Protein AF-A0A183J9Q4-F1 (afdb_monomer)

Organism: NCBI:txid241478

Secondary structure (DSSP, 8-state):
-HHHHHHHHHHHHHHHHHHHHHH-TTPPP-HHHHIIIIIHHHHHHTT---GGGT-TTSTT-SSPPTTTTHHHHHHHHHHHHHHHTTTSSS-TTTTHHHHHHHHHHHHHHHHHHHHHHHHHHHHHHHHHHHHS-SS-GGGHHHHHHHHHHHHHH-TT-----------HHHHHHHHHHHHHHHHHHHHHHHHHHHHHHHHHHHHHHHHHHHHHT--

Foldseek 3Di:
DVVVVVVVQVLQQVLLVVLCCQQPVPDDDDPVSVCSSRVVSVVVLVVDDPPVSLCCQPPVRPDDTPPSVVSVVVSVVSNCCSVVCQDPPDDDVCNVVVVVVVVVVCCVVCVVVVVVVVVVVVVVVVVVVVVQDPDPPVCSVVVVVVVVVCCVVVVPDDDDDPDPDDDPVVVVVVVVVVVVVVVVVVVVVVVVVVVVVVVVVVVVVVVVVVVVVPD

Nearest PDB structures (foldseek):
  8si4-assembly1_A  TM=7.638E-01  e=1.292E-09  Mus musculus
  8w2l-assembly1_A  TM=7.934E-01  e=3.340E-09  Aequorea victoria
  8si5-assembly1_A  TM=6.971E-01  e=3.991E-09  Mus musculus

Radius of gyration: 35.43 Å; Cα contacts (8 Å, |Δi|>4): 63; chains: 1; bounding box: 86×42×84 Å

Mean predicted aligned error: 14.67 Å

Structure (mmCIF, N/CA/C/O backbone):
data_AF-A0A183J9Q4-F1
#
_entry.id   AF-A0A183J9Q4-F1
#
loop_
_atom_site.group_PDB
_atom_site.id
_atom_site.type_symbol
_atom_site.label_atom_id
_atom_site.label_alt_id
_atom_site.label_comp_id
_atom_site.label_asym_id
_atom_site.label_entity_id
_atom_site.label_seq_id
_atom_site.pdbx_PDB_ins_code
_atom_site.Cartn_x
_atom_site.Cartn_y
_atom_site.Cartn_z
_atom_site.occupancy
_atom_site.B_iso_or_equiv
_atom_site.auth_seq_id
_atom_site.auth_comp_id
_atom_site.auth_asym_id
_atom_site.auth_atom_id
_atom_site.pdbx_PDB_model_num
ATOM 1 N N . MET A 1 1 ? 6.082 3.955 -1.375 1.00 72.56 1 MET A N 1
ATOM 2 C CA . MET A 1 1 ? 5.749 3.167 -2.585 1.00 72.56 1 MET A CA 1
ATOM 3 C C . MET A 1 1 ? 5.594 4.050 -3.815 1.00 72.56 1 MET A C 1
ATOM 5 O O . MET A 1 1 ? 6.339 3.836 -4.752 1.00 72.56 1 MET A O 1
ATOM 9 N N . ILE A 1 2 ? 4.739 5.081 -3.798 1.00 77.50 2 ILE A N 1
ATOM 10 C CA . ILE A 1 2 ? 4.529 5.974 -4.960 1.00 77.50 2 ILE A CA 1
ATOM 11 C C . ILE A 1 2 ? 5.842 6.581 -5.488 1.00 77.50 2 ILE A C 1
ATOM 13 O O . ILE A 1 2 ? 6.120 6.453 -6.671 1.00 77.50 2 ILE A O 1
ATOM 17 N N . LEU A 1 3 ? 6.688 7.142 -4.613 1.00 75.69 3 LEU A N 1
ATOM 18 C CA . LEU A 1 3 ? 7.983 7.723 -5.011 1.00 75.69 3 LEU A CA 1
ATOM 19 C C . LEU A 1 3 ? 8.936 6.704 -5.662 1.00 75.69 3 LEU A C 1
ATOM 21 O O . LEU A 1 3 ? 9.630 7.007 -6.628 1.00 75.69 3 LEU A O 1
ATOM 25 N N . LEU A 1 4 ? 8.934 5.467 -5.163 1.00 71.81 4 LEU A N 1
ATOM 26 C CA . LEU A 1 4 ? 9.738 4.384 -5.726 1.00 71.81 4 LEU A CA 1
ATOM 27 C C . LEU A 1 4 ? 9.210 3.977 -7.108 1.00 71.81 4 LEU A C 1
ATOM 29 O O . LEU A 1 4 ? 9.986 3.846 -8.050 1.00 71.81 4 LEU A O 1
ATOM 33 N N . CYS A 1 5 ? 7.887 3.872 -7.260 1.00 78.62 5 CYS A N 1
ATOM 34 C CA . CYS A 1 5 ? 7.256 3.621 -8.553 1.00 78.62 5 CYS A CA 1
ATOM 35 C C . CYS A 1 5 ? 7.547 4.739 -9.566 1.00 78.62 5 CYS A C 1
ATOM 37 O O . CYS A 1 5 ? 7.776 4.441 -10.734 1.00 78.62 5 CYS A O 1
ATOM 39 N N . THR A 1 6 ? 7.582 6.009 -9.145 1.00 81.12 6 THR A N 1
ATOM 40 C CA . THR A 1 6 ? 7.884 7.130 -10.050 1.00 81.12 6 THR A CA 1
ATOM 41 C C . THR A 1 6 ? 9.333 7.125 -10.525 1.00 81.12 6 THR A C 1
ATOM 43 O O . THR A 1 6 ? 9.575 7.345 -11.707 1.00 81.12 6 THR A O 1
ATOM 46 N N . ILE A 1 7 ? 10.292 6.828 -9.643 1.00 79.44 7 ILE A N 1
ATOM 47 C CA . ILE A 1 7 ? 11.713 6.750 -10.017 1.00 79.44 7 ILE A CA 1
ATOM 48 C C . ILE A 1 7 ? 11.937 5.571 -10.970 1.00 79.44 7 ILE A C 1
ATOM 50 O O . ILE A 1 7 ? 12.533 5.743 -12.033 1.00 79.44 7 ILE A O 1
ATOM 54 N N . LEU A 1 8 ? 11.367 4.403 -10.651 1.00 80.19 8 LEU A N 1
ATOM 55 C CA . LEU A 1 8 ? 11.413 3.220 -11.513 1.00 80.19 8 LEU A CA 1
ATOM 56 C C . LEU A 1 8 ? 10.842 3.511 -12.910 1.00 80.19 8 LEU A C 1
ATOM 58 O O . LEU A 1 8 ? 11.435 3.135 -13.918 1.00 80.19 8 LEU A O 1
ATOM 62 N N . PHE A 1 9 ? 9.709 4.212 -12.972 1.00 85.19 9 PHE A N 1
ATOM 63 C CA . PHE A 1 9 ? 9.058 4.568 -14.229 1.00 85.19 9 PHE A CA 1
ATOM 64 C C . PHE A 1 9 ? 9.922 5.497 -15.097 1.00 85.19 9 PHE A C 1
ATOM 66 O O . PHE A 1 9 ? 10.027 5.278 -16.302 1.00 85.19 9 PHE A O 1
ATOM 73 N N . ILE A 1 10 ? 10.588 6.490 -14.498 1.00 88.38 10 ILE A N 1
ATOM 74 C CA . ILE A 1 10 ? 11.477 7.417 -15.219 1.00 88.38 10 ILE A CA 1
ATOM 75 C C . ILE A 1 10 ? 12.679 6.674 -15.819 1.00 88.38 10 ILE A C 1
ATOM 77 O O . ILE A 1 10 ? 12.996 6.858 -16.996 1.00 88.38 10 ILE A O 1
ATOM 81 N N . VAL A 1 11 ? 13.328 5.807 -15.036 1.00 84.25 11 VAL A N 1
ATOM 82 C CA . VAL A 1 11 ? 14.498 5.032 -15.488 1.00 84.25 11 VAL A CA 1
ATOM 83 C C . VAL A 1 11 ? 14.107 4.039 -16.588 1.00 84.25 11 VAL A C 1
ATOM 85 O O . VAL A 1 11 ? 14.817 3.907 -17.585 1.00 84.25 11 VAL A O 1
ATOM 88 N N . LEU A 1 12 ? 12.943 3.396 -16.455 1.00 88.94 12 LEU A N 1
ATOM 89 C CA . LEU A 1 12 ? 12.388 2.485 -17.456 1.00 88.94 12 LEU A CA 1
ATOM 90 C C . LEU A 1 12 ? 12.107 3.190 -18.787 1.00 88.94 12 LEU A C 1
ATOM 92 O O . LEU A 1 12 ? 12.514 2.685 -19.832 1.00 88.94 12 LEU A O 1
ATOM 96 N N . LEU A 1 13 ? 11.458 4.359 -18.764 1.00 91.62 13 LEU A N 1
ATOM 97 C CA . LEU A 1 13 ? 11.184 5.124 -19.983 1.00 91.62 13 LEU A CA 1
ATOM 98 C C . LEU A 1 13 ? 12.466 5.597 -20.669 1.00 91.62 13 LEU A C 1
ATOM 100 O O . LEU A 1 13 ? 12.575 5.483 -21.887 1.00 91.62 13 LEU A O 1
ATOM 104 N N . SER A 1 14 ? 13.439 6.091 -19.899 1.00 90.44 14 SER A N 1
ATOM 105 C CA . SER A 1 14 ? 14.728 6.547 -20.432 1.00 90.44 14 SER A CA 1
ATOM 106 C C . SER A 1 14 ? 15.433 5.436 -21.218 1.00 90.44 14 SER A C 1
ATOM 108 O O . SER A 1 14 ? 15.797 5.615 -22.382 1.00 90.44 14 SER A O 1
ATOM 110 N N . PHE A 1 15 ? 15.534 4.248 -20.619 1.00 89.19 15 PHE A N 1
ATOM 111 C CA . PHE A 1 15 ? 16.145 3.091 -21.263 1.00 89.19 15 PHE A CA 1
ATOM 112 C C . PHE A 1 15 ? 15.315 2.556 -22.444 1.00 89.19 15 PHE A C 1
ATOM 114 O O . PHE A 1 15 ? 15.863 2.246 -23.503 1.00 89.19 15 PHE A O 1
ATOM 121 N N . GLY A 1 16 ? 13.991 2.484 -22.298 1.00 90.44 16 GLY A N 1
ATOM 122 C CA . GLY A 1 16 ? 13.088 2.013 -23.347 1.00 90.44 16 GLY A CA 1
ATOM 123 C C . GLY A 1 16 ? 13.129 2.862 -24.617 1.00 90.44 16 GLY A C 1
ATOM 124 O O . GLY A 1 16 ? 13.169 2.320 -25.723 1.00 90.44 16 GLY A O 1
ATOM 125 N N . ILE A 1 17 ? 13.174 4.190 -24.465 1.00 91.19 17 ILE A N 1
ATOM 126 C CA . ILE A 1 17 ? 13.292 5.133 -25.587 1.00 91.19 17 ILE A CA 1
ATOM 127 C C . ILE A 1 17 ? 14.664 4.993 -26.248 1.00 91.19 17 ILE A C 1
ATOM 129 O O . ILE A 1 17 ? 14.740 4.921 -27.473 1.00 91.19 17 ILE A O 1
ATOM 133 N N . PHE A 1 18 ? 15.732 4.908 -25.448 1.00 89.88 18 PHE A N 1
ATOM 134 C CA . PHE A 1 18 ? 17.093 4.712 -25.946 1.00 89.88 18 PHE A CA 1
ATOM 135 C C . PHE A 1 18 ? 17.233 3.417 -26.762 1.00 89.88 18 PHE A C 1
ATOM 137 O O . PHE A 1 18 ? 17.789 3.423 -27.857 1.00 89.88 18 PHE A O 1
ATOM 144 N N . ARG A 1 19 ? 16.679 2.303 -26.270 1.00 86.75 19 ARG A N 1
ATOM 145 C CA . ARG A 1 19 ? 16.689 1.024 -26.994 1.00 86.75 19 ARG A CA 1
ATOM 146 C C . ARG A 1 19 ? 15.941 1.123 -28.323 1.00 86.75 19 ARG A C 1
ATOM 148 O O . ARG A 1 19 ? 16.443 0.635 -29.335 1.00 86.75 19 ARG A O 1
ATOM 155 N N . GLN A 1 20 ? 14.746 1.718 -28.322 1.00 88.38 20 GLN A N 1
ATOM 156 C CA . GLN A 1 20 ? 13.919 1.800 -29.527 1.00 88.38 20 GLN A CA 1
ATOM 157 C C . GLN A 1 20 ? 14.557 2.696 -30.595 1.00 88.38 20 GLN A C 1
ATOM 159 O O . GLN A 1 20 ? 14.524 2.343 -31.772 1.00 88.38 20 GLN A O 1
ATOM 164 N N . SER A 1 21 ? 15.180 3.811 -30.197 1.00 87.69 21 SER A N 1
ATOM 165 C CA . SER A 1 21 ? 15.804 4.753 -31.135 1.00 87.69 21 SER A CA 1
ATOM 166 C C . SER A 1 21 ? 17.051 4.192 -31.823 1.00 87.69 21 SER A C 1
ATOM 168 O O . SER A 1 21 ? 17.294 4.515 -32.984 1.00 87.69 21 SER A O 1
ATOM 170 N N . VAL A 1 22 ? 17.821 3.340 -31.139 1.00 85.81 22 VAL A N 1
ATOM 171 C CA . VAL A 1 22 ? 19.035 2.722 -31.697 1.00 85.81 22 VAL A CA 1
ATOM 172 C C . VAL A 1 22 ? 18.707 1.531 -32.604 1.00 85.81 22 VAL A C 1
ATOM 174 O O . VAL A 1 22 ? 19.333 1.383 -33.651 1.00 85.81 22 VAL A O 1
ATOM 177 N N . LEU A 1 23 ? 17.736 0.681 -32.239 1.00 82.00 23 LEU A N 1
ATOM 178 C CA . LEU A 1 23 ? 17.408 -0.526 -33.020 1.00 82.00 23 LEU A CA 1
ATOM 179 C C . LEU A 1 23 ? 16.516 -0.245 -34.235 1.00 82.00 23 LEU A C 1
ATOM 181 O O . LEU A 1 23 ? 16.639 -0.936 -35.245 1.00 82.00 23 LEU A O 1
ATOM 185 N N . TYR A 1 24 ? 15.622 0.743 -34.149 1.00 84.50 24 TYR A N 1
ATOM 186 C CA . TYR A 1 24 ? 14.612 1.006 -35.177 1.00 84.50 24 TYR A CA 1
ATOM 187 C C . TYR A 1 24 ? 14.571 2.499 -35.550 1.00 84.50 24 TYR A C 1
ATOM 189 O O . TYR A 1 24 ? 13.619 3.200 -35.208 1.00 84.50 24 TYR A O 1
ATOM 197 N N . PRO A 1 25 ? 15.586 3.016 -36.276 1.00 80.88 25 PRO A N 1
ATOM 198 C CA . PRO A 1 25 ? 15.701 4.448 -36.570 1.00 80.88 25 PRO A CA 1
ATOM 199 C C . PRO A 1 25 ? 14.610 4.987 -37.512 1.00 80.88 25 PRO A C 1
ATOM 201 O O . PRO A 1 25 ? 14.306 6.175 -37.473 1.00 80.88 25 PRO A O 1
ATOM 204 N N . ASN A 1 26 ? 14.014 4.129 -38.349 1.00 82.81 26 ASN A N 1
ATOM 205 C CA . ASN A 1 26 ? 13.058 4.515 -39.396 1.00 82.81 26 ASN A CA 1
ATOM 206 C C . ASN A 1 26 ? 11.687 3.834 -39.217 1.00 82.81 26 ASN A C 1
ATOM 208 O O . ASN A 1 26 ? 11.120 3.310 -40.176 1.00 82.81 26 ASN A O 1
ATOM 212 N N . GLU A 1 27 ? 11.161 3.797 -37.991 1.00 82.62 27 GLU A N 1
ATOM 213 C CA . GLU A 1 27 ? 9.836 3.231 -37.705 1.00 82.62 27 GLU A CA 1
ATOM 214 C C . GLU A 1 27 ? 8.743 4.315 -37.713 1.00 82.62 27 GLU A C 1
ATOM 216 O O . GLU A 1 27 ? 8.896 5.387 -37.127 1.00 82.62 27 GLU A O 1
ATOM 221 N N . ALA A 1 28 ? 7.620 4.044 -38.384 1.00 86.88 28 ALA A N 1
ATOM 222 C CA . ALA A 1 28 ? 6.465 4.937 -38.373 1.00 86.88 28 ALA A CA 1
ATOM 223 C C . ALA A 1 28 ? 5.715 4.864 -37.033 1.00 86.88 28 ALA A C 1
ATOM 225 O O . ALA A 1 28 ? 5.741 3.849 -36.336 1.00 86.88 28 ALA A O 1
ATOM 226 N N . TRP A 1 29 ? 4.988 5.931 -36.690 1.00 85.88 29 TRP A N 1
ATOM 227 C CA . TRP A 1 29 ? 4.177 5.966 -35.473 1.00 85.88 29 TRP A CA 1
ATOM 228 C C . TRP A 1 29 ? 3.137 4.836 -35.453 1.00 85.88 29 TRP A C 1
ATOM 230 O O . TRP A 1 29 ? 2.247 4.779 -36.303 1.00 85.88 29 TRP A O 1
ATOM 240 N N . ASN A 1 30 ? 3.231 3.954 -34.453 1.00 89.81 30 ASN A N 1
ATOM 241 C CA . ASN A 1 30 ? 2.282 2.869 -34.224 1.00 89.81 30 ASN A CA 1
ATOM 242 C C . ASN A 1 30 ? 2.145 2.574 -32.720 1.00 89.81 30 ASN A C 1
ATOM 244 O O . ASN A 1 30 ? 3.080 2.773 -31.947 1.00 89.81 30 ASN A O 1
ATOM 248 N N . TRP A 1 31 ? 1.006 2.029 -32.293 1.00 87.75 31 TRP A N 1
ATOM 249 C CA . TRP A 1 31 ? 0.764 1.622 -30.901 1.00 87.75 31 TRP A CA 1
ATOM 250 C C . TRP A 1 31 ? 1.735 0.536 -30.412 1.00 87.75 31 TRP A C 1
ATOM 252 O O . TRP A 1 31 ? 2.031 0.447 -29.220 1.00 87.75 31 TRP A O 1
ATOM 262 N N . THR A 1 32 ? 2.296 -0.248 -31.334 1.00 85.56 32 THR A N 1
ATOM 263 C CA . THR A 1 32 ? 3.360 -1.221 -31.052 1.00 85.56 32 THR A CA 1
ATOM 264 C C . THR A 1 32 ? 4.641 -0.555 -30.535 1.00 85.56 32 THR A C 1
ATOM 266 O O . THR A 1 32 ? 5.338 -1.149 -29.714 1.00 85.56 32 THR A O 1
ATOM 269 N N . LEU A 1 33 ? 4.913 0.699 -30.920 1.00 87.75 33 LEU A N 1
ATOM 270 C CA . LEU A 1 33 ? 6.062 1.474 -30.443 1.00 87.75 33 LEU A CA 1
ATOM 271 C C . LEU A 1 33 ? 5.995 1.668 -28.923 1.00 87.75 33 LEU A C 1
ATOM 273 O O . LEU A 1 33 ? 6.960 1.405 -28.213 1.00 87.75 33 LEU A O 1
ATOM 277 N N . VAL A 1 34 ? 4.822 2.047 -28.406 1.00 87.31 34 VAL A N 1
ATOM 278 C CA . VAL A 1 34 ? 4.599 2.238 -26.963 1.00 87.31 34 VAL A CA 1
ATOM 279 C C . VAL A 1 34 ? 4.800 0.924 -26.207 1.00 87.31 34 VAL A C 1
ATOM 281 O O . VAL A 1 34 ? 5.429 0.904 -25.149 1.00 87.31 34 VAL A O 1
ATOM 284 N N . LYS A 1 35 ? 4.337 -0.199 -26.772 1.00 86.12 35 LYS A N 1
ATOM 285 C CA . LYS A 1 35 ? 4.585 -1.533 -26.207 1.00 86.12 35 LYS A CA 1
ATOM 286 C C . LYS A 1 35 ? 6.084 -1.858 -26.174 1.00 86.12 35 LYS A C 1
ATOM 288 O O . LYS A 1 35 ? 6.574 -2.351 -25.164 1.00 86.12 35 LYS A O 1
ATOM 293 N N . ASN A 1 36 ? 6.827 -1.560 -27.234 1.00 86.94 36 ASN A N 1
ATOM 294 C CA . ASN A 1 36 ? 8.263 -1.839 -27.291 1.00 86.94 36 ASN A CA 1
ATOM 295 C C . ASN A 1 36 ? 9.081 -0.952 -26.338 1.00 86.94 36 ASN A C 1
ATOM 297 O O . ASN A 1 36 ? 10.035 -1.440 -25.734 1.00 86.94 36 ASN A O 1
ATOM 301 N N . VAL A 1 37 ? 8.672 0.306 -26.158 1.00 90.94 37 VAL A N 1
ATOM 302 C CA . VAL A 1 37 ? 9.334 1.282 -25.280 1.00 90.94 37 VAL A CA 1
ATOM 303 C C . VAL A 1 37 ? 9.030 1.037 -23.804 1.00 90.94 37 VAL A C 1
ATOM 305 O O . VAL A 1 37 ? 9.920 1.174 -22.978 1.00 90.94 37 VAL A O 1
ATOM 308 N N . VAL A 1 38 ? 7.797 0.680 -23.436 1.00 90.19 38 VAL A N 1
ATOM 309 C CA . VAL A 1 38 ? 7.404 0.564 -22.018 1.00 90.19 38 VAL A CA 1
ATOM 310 C C . VAL A 1 38 ? 7.357 -0.890 -21.559 1.00 90.19 38 VAL A C 1
ATOM 312 O O . VAL A 1 38 ? 7.869 -1.240 -20.500 1.00 90.19 38 VAL A O 1
ATOM 315 N N . TYR A 1 39 ? 6.743 -1.763 -22.352 1.00 88.06 39 TYR A N 1
ATOM 316 C CA . TYR A 1 39 ? 6.427 -3.124 -21.925 1.00 88.06 39 TYR A CA 1
ATOM 317 C C . TYR A 1 39 ? 7.673 -4.014 -21.934 1.00 88.06 39 TYR A C 1
ATOM 319 O O . TYR A 1 39 ? 7.950 -4.688 -20.951 1.00 88.06 39 TYR A O 1
ATOM 327 N N . LYS A 1 40 ? 8.482 -3.990 -22.998 1.00 86.81 40 LYS A N 1
ATOM 328 C CA . LYS A 1 40 ? 9.693 -4.828 -23.071 1.00 86.81 40 LYS A CA 1
ATOM 329 C C . LYS A 1 40 ? 10.689 -4.574 -21.923 1.00 86.81 40 LYS A C 1
ATOM 331 O O . LYS A 1 40 ? 11.026 -5.547 -21.249 1.00 86.81 40 LYS A O 1
ATOM 336 N N . PRO A 1 41 ? 11.117 -3.330 -21.624 1.00 87.12 41 PRO A N 1
ATOM 337 C CA . PRO A 1 41 ? 12.024 -3.089 -20.498 1.00 87.12 41 PRO A CA 1
ATOM 338 C C . PRO A 1 41 ? 11.382 -3.353 -19.129 1.00 87.12 41 PRO A C 1
ATOM 340 O O . PRO A 1 41 ? 12.088 -3.721 -18.195 1.00 87.12 41 PRO A O 1
ATOM 343 N N . TYR A 1 42 ? 10.052 -3.258 -19.006 1.00 88.06 42 TYR A N 1
ATOM 344 C CA . TYR A 1 42 ? 9.342 -3.682 -17.795 1.00 88.06 42 TYR A CA 1
ATOM 345 C C . TYR A 1 42 ? 9.524 -5.181 -17.514 1.00 88.06 42 TYR A C 1
ATOM 347 O O . TYR A 1 42 ? 9.881 -5.549 -16.400 1.00 88.06 42 TYR A O 1
ATOM 355 N N . PHE A 1 43 ? 9.336 -6.053 -18.511 1.00 87.06 43 PHE A N 1
ATOM 356 C CA . PHE A 1 43 ? 9.543 -7.500 -18.336 1.00 87.06 43 PHE A CA 1
ATOM 357 C C . PHE A 1 43 ? 11.017 -7.866 -18.129 1.00 87.06 43 PHE A C 1
ATOM 359 O O . PHE A 1 43 ? 11.311 -8.791 -17.373 1.00 87.06 43 PHE A O 1
ATOM 366 N N . MET A 1 44 ? 11.944 -7.093 -18.701 1.00 82.94 44 MET A N 1
ATOM 367 C CA . MET A 1 44 ? 13.381 -7.267 -18.451 1.00 82.94 44 MET A CA 1
ATOM 368 C C . MET A 1 44 ? 13.749 -7.066 -16.976 1.00 82.94 44 MET A C 1
ATOM 370 O O . MET A 1 44 ? 14.644 -7.746 -16.482 1.00 82.94 44 MET A O 1
ATOM 374 N N . LEU A 1 45 ? 13.028 -6.208 -16.245 1.00 81.38 45 LEU A N 1
ATOM 375 C CA . LEU A 1 45 ? 13.202 -6.050 -14.796 1.00 81.38 45 LEU A CA 1
ATOM 376 C C . LEU A 1 45 ? 12.840 -7.329 -14.015 1.00 81.38 45 LEU A C 1
ATOM 378 O O . LEU A 1 45 ? 13.427 -7.595 -12.970 1.00 81.38 45 LEU A O 1
ATOM 382 N N . TYR A 1 46 ? 11.896 -8.127 -14.524 1.00 80.62 46 TYR A N 1
ATOM 383 C CA . TYR A 1 46 ? 11.489 -9.408 -13.929 1.00 80.62 46 TYR A CA 1
ATOM 384 C C . TYR A 1 46 ? 12.359 -10.594 -14.373 1.00 80.62 46 TYR A C 1
ATOM 386 O O . TYR A 1 46 ? 12.110 -11.716 -13.939 1.00 80.62 46 TYR A O 1
ATOM 394 N N . GLY A 1 47 ? 13.388 -10.357 -15.193 1.00 79.56 47 GLY A N 1
ATOM 395 C CA . GLY A 1 47 ? 14.338 -11.381 -15.638 1.00 79.56 47 GLY A CA 1
ATOM 396 C C . GLY A 1 47 ? 14.090 -11.935 -17.043 1.00 79.56 47 GLY A C 1
ATOM 397 O O . GLY A 1 47 ? 14.846 -12.795 -17.488 1.00 79.56 47 GLY A O 1
ATOM 398 N N . GLU A 1 48 ? 13.091 -11.432 -17.771 1.00 83.75 48 GLU A N 1
ATOM 399 C CA . GLU A 1 48 ? 12.851 -11.810 -19.170 1.00 83.75 48 GLU A CA 1
ATOM 400 C C . GLU A 1 48 ? 13.817 -11.057 -20.095 1.00 83.75 48 GLU A C 1
ATOM 402 O O . GLU A 1 48 ? 13.572 -9.923 -20.521 1.00 83.75 48 GLU A O 1
ATOM 407 N N . LEU A 1 49 ? 14.950 -11.687 -20.403 1.00 77.38 49 LEU A N 1
ATOM 408 C CA . LEU A 1 49 ? 15.917 -11.180 -21.372 1.00 77.38 49 LEU A CA 1
ATOM 409 C C . LEU A 1 49 ? 15.532 -11.700 -22.760 1.00 77.38 49 LEU A C 1
ATOM 411 O O . LEU A 1 49 ? 15.757 -12.864 -23.075 1.00 77.38 49 LEU A O 1
ATOM 415 N N . TYR A 1 50 ? 14.951 -10.835 -23.591 1.00 79.19 50 TYR A N 1
ATOM 416 C CA . TYR A 1 50 ? 14.583 -11.122 -24.985 1.00 79.19 50 TYR A CA 1
ATOM 417 C C . TYR A 1 50 ? 15.833 -11.341 -25.866 1.00 79.19 50 TYR A C 1
ATOM 419 O O . TYR A 1 50 ? 16.156 -10.499 -26.703 1.00 79.19 50 TYR A O 1
ATOM 427 N N . ALA A 1 51 ? 16.561 -12.441 -25.646 1.00 72.94 51 ALA A N 1
ATOM 428 C CA . ALA A 1 51 ? 17.907 -12.699 -26.165 1.00 72.94 51 ALA A CA 1
ATOM 429 C C . ALA A 1 51 ? 18.004 -12.651 -27.696 1.00 72.94 51 ALA A C 1
ATOM 431 O O . ALA A 1 51 ? 18.987 -12.149 -28.233 1.00 72.94 51 ALA A O 1
ATOM 432 N N . GLU A 1 52 ? 16.952 -13.093 -28.384 1.00 70.50 52 GLU A N 1
ATOM 433 C CA . GLU A 1 52 ? 16.856 -13.088 -29.848 1.00 70.50 52 GLU A CA 1
ATOM 434 C C . GLU A 1 52 ? 16.860 -11.670 -30.450 1.00 70.50 52 GLU A C 1
ATOM 436 O O . GLU A 1 52 ? 17.222 -11.488 -31.607 1.00 70.50 52 GLU A O 1
ATOM 441 N N . GLU A 1 53 ? 16.488 -10.647 -29.672 1.00 70.19 53 GLU A N 1
ATOM 442 C CA . GLU A 1 53 ? 16.414 -9.250 -30.124 1.00 70.19 53 GLU A CA 1
ATOM 443 C C . GLU A 1 53 ? 17.595 -8.385 -29.644 1.00 70.19 53 GLU A C 1
ATOM 445 O O . GLU A 1 53 ? 17.610 -7.178 -29.899 1.00 70.19 53 GLU A O 1
ATOM 450 N N . ILE A 1 54 ? 18.544 -8.948 -28.887 1.00 69.25 54 ILE A N 1
ATOM 451 C CA . ILE A 1 54 ? 19.682 -8.193 -28.330 1.00 69.25 54 ILE A CA 1
ATOM 452 C C . ILE A 1 54 ? 20.779 -8.004 -29.381 1.00 69.25 54 ILE A C 1
ATOM 454 O O . ILE A 1 54 ? 21.405 -6.944 -29.412 1.00 69.25 54 ILE A O 1
ATOM 458 N N . ASP A 1 55 ? 20.976 -9.000 -30.248 1.00 68.06 55 ASP A N 1
ATOM 459 C CA . ASP A 1 55 ? 21.968 -8.968 -31.320 1.00 68.06 55 ASP A CA 1
ATOM 460 C C . ASP A 1 55 ? 21.306 -9.174 -32.688 1.00 68.06 55 ASP A C 1
ATOM 462 O O . ASP A 1 55 ? 21.172 -10.284 -33.200 1.00 68.06 55 ASP A O 1
ATOM 466 N N . THR A 1 56 ? 20.870 -8.071 -33.295 1.00 65.31 56 THR A N 1
ATOM 467 C CA . THR A 1 56 ? 20.301 -8.069 -34.651 1.00 65.31 56 THR A CA 1
ATOM 468 C C . THR A 1 56 ? 21.364 -8.222 -35.751 1.00 65.31 56 THR A C 1
ATOM 470 O O . THR A 1 56 ? 21.010 -8.289 -36.931 1.00 65.31 56 THR A O 1
ATOM 473 N N . CYS A 1 57 ? 22.654 -8.289 -35.388 1.00 67.81 57 CYS A N 1
ATOM 474 C CA . CYS A 1 57 ? 23.803 -8.296 -36.296 1.00 67.81 57 CYS A CA 1
ATOM 475 C C . CYS A 1 57 ? 24.741 -9.504 -36.072 1.00 67.81 57 CYS A C 1
ATOM 477 O O . CYS A 1 57 ? 25.946 -9.402 -36.293 1.00 67.81 57 CYS A O 1
ATOM 479 N N . GLY A 1 58 ? 24.194 -10.651 -35.646 1.00 62.69 58 GLY A N 1
ATOM 480 C CA . GLY A 1 58 ? 24.938 -11.913 -35.525 1.00 62.69 58 GLY A CA 1
ATOM 481 C C . GLY A 1 58 ? 25.424 -12.499 -36.868 1.00 62.69 58 GLY A C 1
ATOM 482 O O . GLY A 1 58 ? 25.324 -11.864 -37.917 1.00 62.69 58 GLY A O 1
ATOM 483 N N . ASP A 1 59 ? 25.897 -13.754 -36.855 1.00 57.38 59 ASP A N 1
ATOM 484 C CA . ASP A 1 59 ? 26.607 -14.429 -37.971 1.00 57.38 59 ASP A CA 1
ATOM 485 C C . ASP A 1 59 ? 25.888 -14.454 -39.342 1.00 57.38 59 ASP A C 1
ATOM 487 O O . ASP A 1 59 ? 26.531 -14.660 -40.371 1.00 57.38 59 ASP A O 1
ATOM 491 N N . TYR A 1 60 ? 24.572 -14.221 -39.391 1.00 57.53 60 TYR A N 1
ATOM 492 C CA . TYR A 1 60 ? 23.758 -14.232 -40.620 1.00 57.53 60 TYR A CA 1
ATOM 493 C C . TYR A 1 60 ? 23.128 -12.863 -40.954 1.00 57.53 60 TYR A C 1
ATOM 495 O O . TYR A 1 60 ? 22.145 -12.803 -41.691 1.00 57.53 60 TYR A O 1
ATOM 503 N N . GLY A 1 61 ? 23.665 -11.772 -40.391 1.00 57.22 61 GLY A N 1
ATOM 504 C CA . GLY A 1 61 ? 23.076 -10.428 -40.302 1.00 57.22 61 GLY A CA 1
ATOM 505 C C . GLY A 1 61 ? 22.279 -9.929 -41.513 1.00 57.22 61 GLY A C 1
ATOM 506 O O . GLY A 1 61 ? 22.839 -9.426 -42.485 1.00 57.22 61 GLY A O 1
ATOM 507 N N . THR A 1 62 ? 20.946 -9.971 -41.413 1.00 57.06 62 THR A N 1
ATOM 508 C CA . THR A 1 62 ? 20.043 -9.416 -42.433 1.00 57.06 62 THR A CA 1
ATOM 509 C C . THR A 1 62 ? 19.598 -7.978 -42.157 1.00 57.06 62 THR A C 1
ATOM 511 O O . THR A 1 62 ? 19.013 -7.382 -43.049 1.00 57.06 62 THR A O 1
ATOM 514 N N . ASN A 1 63 ? 19.872 -7.388 -40.980 1.00 60.56 63 ASN A N 1
ATOM 515 C CA . ASN A 1 63 ? 19.479 -6.007 -40.635 1.00 60.56 63 ASN A CA 1
ATOM 516 C C . ASN A 1 63 ? 20.427 -5.359 -39.598 1.00 60.56 63 ASN A C 1
ATOM 518 O O . ASN A 1 63 ? 20.023 -5.034 -38.481 1.00 60.56 63 ASN A O 1
ATOM 522 N N . CYS A 1 64 ? 21.700 -5.167 -39.955 1.00 69.38 64 CYS A N 1
ATOM 523 C CA . CYS A 1 64 ? 22.660 -4.474 -39.092 1.00 69.38 64 CYS A CA 1
ATOM 524 C C . CYS A 1 64 ? 22.436 -2.954 -39.119 1.00 69.38 64 CYS A C 1
ATOM 526 O O . CYS A 1 64 ? 22.537 -2.316 -40.167 1.00 69.38 64 CYS A O 1
ATOM 528 N N . VAL A 1 65 ? 22.175 -2.366 -37.952 1.00 69.81 65 VAL A N 1
ATOM 529 C CA . VAL A 1 65 ? 22.064 -0.912 -37.767 1.00 69.81 65 VAL A CA 1
ATOM 530 C C . VAL A 1 65 ? 23.362 -0.389 -37.147 1.00 69.81 65 VAL A C 1
ATOM 532 O O . VAL A 1 65 ? 23.905 -0.995 -36.219 1.00 69.81 65 VAL A O 1
ATOM 535 N N . SER A 1 66 ? 23.877 0.741 -37.647 1.00 70.88 66 SER A N 1
ATOM 536 C CA . SER A 1 66 ? 25.019 1.426 -37.025 1.00 70.88 66 SER A CA 1
ATOM 537 C C . SER A 1 66 ? 24.734 1.692 -35.544 1.00 70.88 66 SER A C 1
ATOM 539 O O . SER A 1 66 ? 23.670 2.196 -35.204 1.00 70.88 66 SER A O 1
ATOM 541 N N . TYR A 1 67 ? 25.701 1.376 -34.677 1.00 72.81 67 TYR A N 1
ATOM 542 C CA . TYR A 1 67 ? 25.610 1.477 -33.209 1.00 72.81 67 TYR A CA 1
ATOM 543 C C . TYR A 1 67 ? 24.722 0.439 -32.494 1.00 72.81 67 TYR A C 1
ATOM 545 O O . TYR A 1 67 ? 24.518 0.565 -31.288 1.00 72.81 67 TYR A O 1
ATOM 553 N N . GLY A 1 68 ? 24.285 -0.640 -33.157 1.00 75.44 68 GLY A N 1
ATOM 554 C CA . GLY A 1 68 ? 23.537 -1.731 -32.504 1.00 75.44 68 GLY A CA 1
ATOM 555 C C . GLY A 1 68 ? 24.258 -2.381 -31.308 1.00 75.44 68 GLY A C 1
ATOM 556 O O . GLY A 1 68 ? 23.609 -2.794 -30.353 1.00 75.44 68 GLY A O 1
ATOM 557 N N . TRP A 1 69 ? 25.598 -2.363 -31.294 1.00 79.56 69 TRP A N 1
ATOM 558 C CA . TRP A 1 69 ? 26.442 -2.833 -30.180 1.00 79.56 69 TRP A CA 1
ATOM 559 C C . TRP A 1 69 ? 26.279 -2.020 -28.883 1.00 79.56 69 TRP A C 1
ATOM 561 O O . TRP A 1 69 ? 26.636 -2.486 -27.800 1.00 79.56 69 TRP A O 1
ATOM 571 N N . LEU A 1 70 ? 25.731 -0.806 -28.972 1.00 83.19 70 LEU A N 1
ATOM 572 C CA . LEU A 1 70 ? 25.520 0.070 -27.825 1.00 83.19 70 LEU A CA 1
ATOM 573 C C . LEU A 1 70 ? 24.325 -0.392 -26.978 1.00 83.19 70 LEU A C 1
ATOM 575 O O . LEU A 1 70 ? 24.339 -0.243 -25.758 1.00 83.19 70 LEU A O 1
ATOM 579 N N . THR A 1 71 ? 23.312 -1.008 -27.590 1.00 82.56 71 THR A N 1
ATOM 580 C CA . THR A 1 71 ? 22.122 -1.500 -26.882 1.00 82.56 71 THR A CA 1
ATOM 581 C C . THR A 1 71 ? 22.437 -2.588 -25.847 1.00 82.56 71 THR A C 1
ATOM 583 O O . THR A 1 71 ? 22.002 -2.413 -24.711 1.00 82.56 71 THR A O 1
ATOM 586 N N . PRO A 1 72 ? 23.196 -3.669 -26.129 1.00 83.50 72 PRO A N 1
ATOM 587 C CA . PRO A 1 72 ? 23.588 -4.639 -25.097 1.00 83.50 72 PRO A CA 1
ATOM 588 C C . PRO A 1 72 ? 24.459 -4.016 -23.992 1.00 83.50 72 PRO A C 1
ATOM 590 O O . PRO A 1 72 ? 24.329 -4.373 -22.820 1.00 83.50 72 PRO A O 1
ATOM 593 N N . LEU A 1 73 ? 25.294 -3.026 -24.320 1.00 84.50 73 LEU A N 1
ATOM 594 C CA . LEU A 1 73 ? 26.072 -2.282 -23.325 1.00 84.50 73 LEU A CA 1
ATOM 595 C C . LEU A 1 73 ? 25.143 -1.487 -22.391 1.00 84.50 73 LEU A C 1
ATOM 597 O O . LEU A 1 73 ? 25.216 -1.628 -21.174 1.00 84.50 73 LEU A O 1
ATOM 601 N N . PHE A 1 74 ? 24.208 -0.705 -22.925 1.00 84.88 74 PHE A N 1
ATOM 602 C CA . PHE A 1 74 ? 23.255 0.047 -22.102 1.00 84.88 74 PHE A CA 1
ATOM 603 C C . PHE A 1 74 ? 22.209 -0.838 -21.422 1.00 84.88 74 PHE A C 1
ATOM 605 O O . PHE A 1 74 ? 21.733 -0.462 -20.361 1.00 84.88 74 PHE A O 1
ATOM 612 N N . MET A 1 75 ? 21.884 -2.014 -21.965 1.00 83.44 75 MET A N 1
ATOM 613 C CA . MET A 1 75 ? 21.085 -3.049 -21.294 1.00 83.44 75 MET A CA 1
ATOM 614 C C . MET A 1 75 ? 21.779 -3.541 -20.034 1.00 83.44 75 MET A C 1
ATOM 616 O O . MET A 1 75 ? 21.169 -3.582 -18.971 1.00 83.44 75 MET A O 1
ATOM 620 N N . THR A 1 76 ? 23.064 -3.893 -20.135 1.00 80.75 76 THR A N 1
ATOM 621 C CA . THR A 1 76 ? 23.832 -4.323 -18.963 1.00 80.75 76 THR A CA 1
ATOM 622 C C . THR A 1 76 ? 23.981 -3.181 -17.972 1.00 80.75 76 THR A C 1
ATOM 624 O O . THR A 1 76 ? 23.792 -3.419 -16.790 1.00 80.75 76 THR A O 1
ATOM 627 N N . ILE A 1 77 ? 24.200 -1.938 -18.416 1.00 83.69 77 ILE A N 1
ATOM 628 C CA . ILE A 1 77 ? 24.180 -0.765 -17.531 1.00 83.69 77 ILE A CA 1
ATOM 629 C C . ILE A 1 77 ? 22.791 -0.530 -16.931 1.00 83.69 77 ILE A C 1
ATOM 631 O O . ILE A 1 77 ? 22.724 -0.182 -15.767 1.00 83.69 77 ILE A O 1
ATOM 635 N N . TYR A 1 78 ? 21.692 -0.722 -17.659 1.00 82.56 78 TYR A N 1
ATOM 636 C CA . TYR A 1 78 ? 20.323 -0.545 -17.163 1.00 82.56 78 TYR A CA 1
ATOM 637 C C . TYR A 1 78 ? 19.960 -1.604 -16.131 1.00 82.56 78 TYR A C 1
ATOM 639 O O . TYR A 1 78 ? 19.456 -1.259 -15.070 1.00 82.56 78 TYR A O 1
ATOM 647 N N . LEU A 1 79 ? 20.266 -2.873 -16.399 1.00 75.62 79 LEU A N 1
ATOM 648 C CA . LEU A 1 79 ? 20.108 -3.952 -15.432 1.00 75.62 79 LEU A CA 1
ATOM 649 C C . LEU A 1 79 ? 21.036 -3.720 -14.248 1.00 75.62 79 LEU A C 1
ATOM 651 O O . LEU A 1 79 ? 20.590 -3.795 -13.112 1.00 75.62 79 LEU A O 1
ATOM 655 N N . LEU A 1 80 ? 22.291 -3.336 -14.490 1.00 72.38 80 LEU A N 1
ATOM 656 C CA . LEU A 1 80 ? 23.208 -2.963 -13.428 1.00 72.38 80 LEU A CA 1
ATOM 657 C C . LEU A 1 80 ? 22.694 -1.764 -12.660 1.00 72.38 80 LEU A C 1
ATOM 659 O O . LEU A 1 80 ? 22.810 -1.845 -11.472 1.00 72.38 80 LEU A O 1
ATOM 663 N N . LEU A 1 81 ? 22.119 -0.710 -13.235 1.00 70.69 81 LEU A N 1
ATOM 664 C CA . LEU A 1 81 ? 21.569 0.450 -12.522 1.00 70.69 81 LEU A CA 1
ATOM 665 C C . LEU A 1 81 ? 20.282 0.083 -11.789 1.00 70.69 81 LEU A C 1
ATOM 667 O O . LEU A 1 81 ? 20.153 0.421 -10.625 1.00 70.69 81 LEU A O 1
ATOM 671 N N . ALA A 1 82 ? 19.393 -0.709 -12.379 1.00 65.50 82 ALA A N 1
ATOM 672 C CA . ALA A 1 82 ? 18.265 -1.302 -11.668 1.00 65.50 82 ALA A CA 1
ATOM 673 C C . ALA A 1 82 ? 18.736 -2.167 -10.478 1.00 65.50 82 ALA A C 1
ATOM 675 O O . ALA A 1 82 ? 18.066 -2.222 -9.450 1.00 65.50 82 ALA A O 1
ATOM 676 N N . ILE A 1 83 ? 19.921 -2.781 -10.574 1.00 61.88 83 ILE A N 1
ATOM 677 C CA . ILE A 1 83 ? 20.571 -3.584 -9.523 1.00 61.88 83 ILE A CA 1
ATOM 678 C C . ILE A 1 83 ? 21.547 -2.749 -8.638 1.00 61.88 83 ILE A C 1
ATOM 680 O O . ILE A 1 83 ? 21.837 -3.137 -7.511 1.00 61.88 83 ILE A O 1
ATOM 684 N N . LYS A 1 84 ? 22.034 -1.577 -9.076 1.00 52.75 84 LYS A N 1
ATOM 685 C CA . LYS A 1 84 ? 23.150 -0.771 -8.507 1.00 52.75 84 LYS A CA 1
ATOM 686 C C . LYS A 1 84 ? 22.669 0.532 -7.897 1.00 52.75 84 LYS A C 1
ATOM 688 O O . LYS A 1 84 ? 23.243 0.951 -6.898 1.00 52.75 84 LYS A O 1
ATOM 693 N N . GLU A 1 85 ? 21.583 1.111 -8.395 1.00 54.75 85 GLU A N 1
ATOM 694 C CA . GLU A 1 85 ? 20.727 2.003 -7.600 1.00 54.75 85 GLU A CA 1
ATOM 695 C C . GLU A 1 85 ? 20.224 1.264 -6.341 1.00 54.75 8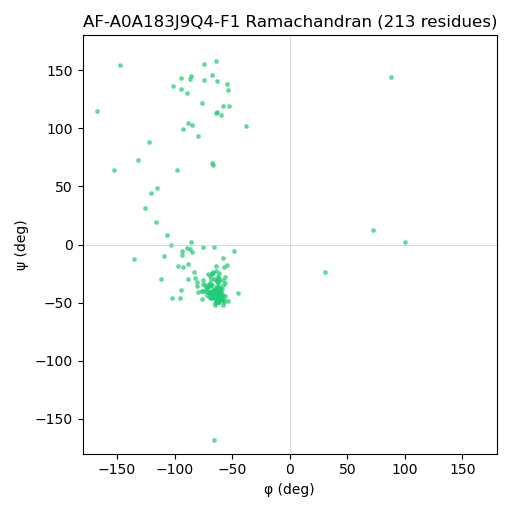5 GLU A C 1
ATOM 697 O O . GLU A 1 85 ? 19.902 1.891 -5.342 1.00 54.75 85 GLU A O 1
ATOM 702 N N . ASN A 1 86 ? 20.267 -0.077 -6.347 1.00 49.31 86 ASN A N 1
ATOM 703 C CA . ASN A 1 86 ? 20.105 -0.950 -5.183 1.00 49.31 86 ASN A CA 1
ATOM 704 C C . ASN A 1 86 ? 21.417 -1.291 -4.417 1.00 49.31 86 ASN A C 1
ATOM 706 O O . ASN A 1 86 ? 21.342 -1.983 -3.406 1.00 49.31 86 ASN A O 1
ATOM 710 N N . CYS A 1 87 ? 22.614 -0.856 -4.846 1.00 46.22 87 CYS A N 1
ATOM 711 C CA . CYS A 1 87 ? 23.906 -1.348 -4.310 1.00 46.22 87 CYS A CA 1
ATOM 712 C C . CYS A 1 87 ? 24.978 -0.270 -4.008 1.00 46.22 87 CYS A C 1
ATOM 714 O O . CYS A 1 87 ? 25.973 -0.563 -3.348 1.00 46.22 87 CYS A O 1
ATOM 716 N N . SER A 1 88 ? 24.828 0.979 -4.459 1.00 43.91 88 SER A N 1
ATOM 717 C CA . SER A 1 88 ? 25.803 2.046 -4.172 1.00 43.91 88 SER A CA 1
ATOM 718 C C . SER A 1 88 ? 25.332 2.906 -2.992 1.00 43.91 88 SER A C 1
ATOM 720 O O . SER A 1 88 ? 24.983 4.070 -3.165 1.00 43.91 88 SER A O 1
ATOM 722 N N . THR A 1 89 ? 25.218 2.362 -1.778 1.00 44.84 89 THR A N 1
ATOM 723 C CA . THR A 1 89 ? 26.284 2.423 -0.757 1.00 44.84 89 THR A CA 1
ATOM 724 C C . THR A 1 89 ? 25.946 1.424 0.381 1.00 44.84 89 THR A C 1
ATOM 726 O O . THR A 1 89 ? 24.958 1.633 1.077 1.00 44.84 89 THR A O 1
ATOM 729 N N . TYR A 1 90 ? 26.777 0.375 0.563 1.00 49.38 90 TYR A N 1
ATOM 730 C CA . TYR A 1 90 ? 26.704 -0.788 1.502 1.00 49.38 90 TYR A CA 1
ATOM 731 C C . TYR A 1 90 ? 25.918 -2.046 1.030 1.00 49.38 90 TYR A C 1
ATOM 733 O O . TYR A 1 90 ? 24.964 -1.931 0.267 1.00 49.38 90 TYR A O 1
ATOM 741 N N . PRO A 1 91 ? 26.380 -3.274 1.386 1.00 52.78 91 PRO A N 1
ATOM 742 C CA . PRO A 1 91 ? 26.361 -4.429 0.486 1.00 52.78 91 PRO A CA 1
ATOM 743 C C . PRO A 1 91 ? 25.044 -5.212 0.525 1.00 52.78 91 PRO A C 1
ATOM 745 O O . PRO A 1 91 ? 24.482 -5.406 1.594 1.00 52.78 91 PRO A O 1
ATOM 748 N N . MET A 1 92 ? 24.622 -5.693 -0.650 1.00 48.22 92 MET A N 1
ATOM 749 C CA . MET A 1 92 ? 23.863 -6.906 -1.048 1.00 48.22 92 MET A CA 1
ATOM 750 C C . MET A 1 92 ? 22.810 -7.583 -0.127 1.00 48.22 92 MET A C 1
ATOM 752 O O . MET A 1 92 ? 21.913 -8.232 -0.653 1.00 48.22 92 MET A O 1
ATOM 756 N N . TYR A 1 93 ? 22.834 -7.426 1.196 1.00 46.72 93 TYR A N 1
ATOM 757 C CA . TYR A 1 93 ? 21.771 -7.820 2.132 1.00 46.72 93 TYR A CA 1
ATOM 758 C C . TYR A 1 93 ? 20.653 -6.762 2.234 1.00 46.72 93 TYR A C 1
ATOM 760 O O . TYR A 1 93 ? 19.500 -7.094 2.494 1.00 46.72 93 TYR A O 1
ATOM 768 N N . VAL A 1 94 ? 20.955 -5.498 1.916 1.00 48.91 94 VAL A N 1
ATOM 769 C CA . VAL A 1 94 ? 20.099 -4.344 2.248 1.00 48.91 94 VAL A CA 1
ATOM 770 C C . VAL A 1 94 ? 18.974 -4.054 1.230 1.00 48.91 94 VAL A C 1
ATOM 772 O O . VAL A 1 94 ? 18.137 -3.210 1.499 1.00 48.91 94 VAL A O 1
ATOM 775 N N . ALA A 1 95 ? 18.878 -4.725 0.070 1.00 44.78 95 ALA A N 1
ATOM 776 C CA . ALA A 1 95 ? 17.880 -4.377 -0.968 1.00 44.78 95 ALA A CA 1
ATOM 777 C C . ALA A 1 95 ? 16.570 -5.188 -0.897 1.00 44.78 95 ALA A C 1
ATOM 779 O O . ALA A 1 95 ? 15.482 -4.611 -1.006 1.00 44.78 95 ALA A O 1
ATOM 780 N N . CYS A 1 96 ? 16.638 -6.495 -0.603 1.00 49.62 96 CYS A N 1
ATOM 781 C CA . CYS A 1 96 ? 15.452 -7.215 -0.122 1.00 49.62 96 CYS A CA 1
ATOM 782 C C . CYS A 1 96 ? 15.009 -6.572 1.195 1.00 49.62 96 CYS A C 1
ATOM 784 O O . CYS A 1 96 ? 13.868 -6.141 1.317 1.00 49.62 96 CYS A O 1
ATOM 786 N N . GLU A 1 97 ? 15.964 -6.302 2.086 1.00 49.50 97 GLU A N 1
ATOM 787 C CA . GLU A 1 97 ? 15.777 -5.441 3.247 1.00 49.50 97 GLU A CA 1
ATOM 788 C C . GLU A 1 97 ? 15.501 -3.971 2.908 1.00 49.50 97 GLU A C 1
ATOM 790 O O . GLU A 1 97 ? 15.262 -3.226 3.823 1.00 49.50 97 GLU A O 1
ATOM 795 N N . GLY A 1 98 ? 15.469 -3.483 1.669 1.00 50.78 98 GLY A N 1
ATOM 796 C CA . GLY A 1 98 ? 15.318 -2.045 1.372 1.00 50.78 98 GLY A CA 1
ATOM 797 C C . GLY A 1 98 ? 13.860 -1.710 1.113 1.00 50.78 98 GLY A C 1
ATOM 798 O O . GLY A 1 98 ? 13.276 -0.803 1.715 1.00 50.78 98 GLY A O 1
ATOM 799 N N . CYS A 1 99 ? 13.230 -2.553 0.295 1.00 55.34 99 CYS A N 1
ATOM 800 C CA . CYS A 1 99 ? 11.779 -2.638 0.208 1.00 55.34 99 CYS A CA 1
ATOM 801 C C . CYS A 1 99 ? 11.187 -3.233 1.494 1.00 55.34 99 CYS A C 1
ATOM 803 O O . CYS A 1 99 ? 10.198 -2.694 1.989 1.00 55.34 99 CYS A O 1
ATOM 805 N N . VAL A 1 100 ? 11.806 -4.271 2.080 1.00 58.22 100 VAL A N 1
ATOM 806 C CA . VAL A 1 100 ? 11.367 -4.834 3.369 1.00 58.22 100 VAL A CA 1
ATOM 807 C C . VAL A 1 100 ? 11.648 -3.877 4.527 1.00 58.22 100 VAL A C 1
ATOM 809 O O . VAL A 1 100 ? 10.801 -3.818 5.397 1.00 58.22 100 VAL A O 1
ATOM 812 N N . SER A 1 101 ? 12.714 -3.068 4.557 1.00 56.47 101 SER A N 1
ATOM 813 C CA . SER A 1 101 ? 12.956 -2.055 5.613 1.00 56.47 101 SER A CA 1
ATOM 814 C C . SER A 1 101 ? 12.071 -0.843 5.421 1.00 56.47 101 SER A C 1
ATOM 816 O O . SER A 1 101 ? 11.488 -0.390 6.391 1.00 56.47 101 SER A O 1
ATOM 818 N N . SER A 1 102 ? 11.847 -0.359 4.197 1.00 65.00 102 SER A N 1
ATOM 819 C CA . SER A 1 102 ? 10.855 0.703 3.976 1.00 65.00 102 SER A CA 1
ATOM 820 C C . SER A 1 102 ? 9.457 0.234 4.382 1.00 65.00 102 SER A C 1
ATOM 822 O O . SER A 1 102 ? 8.728 0.965 5.047 1.00 65.00 102 SER A O 1
ATOM 824 N N . PHE A 1 103 ? 9.089 -1.002 4.030 1.00 64.94 103 PHE A N 1
ATOM 825 C CA . PHE A 1 103 ? 7.828 -1.601 4.454 1.00 64.94 103 PHE A CA 1
ATOM 826 C C . PHE A 1 103 ? 7.798 -1.882 5.958 1.00 64.94 103 PHE A C 1
ATOM 828 O O . PHE A 1 103 ? 6.788 -1.593 6.575 1.00 64.94 103 PHE A O 1
ATOM 835 N N . SER A 1 104 ? 8.880 -2.369 6.568 1.00 74.75 104 SER A N 1
ATOM 836 C CA . SER A 1 104 ? 8.967 -2.691 8.002 1.00 74.75 104 SER A CA 1
ATOM 837 C C . SER A 1 104 ? 9.032 -1.438 8.866 1.00 74.75 104 SER A C 1
ATOM 839 O O . SER A 1 104 ? 8.423 -1.401 9.924 1.00 74.75 104 SER A O 1
ATOM 841 N N . PHE A 1 105 ? 9.710 -0.384 8.419 1.00 78.12 105 PHE A N 1
ATOM 842 C CA . PHE A 1 105 ? 9.728 0.929 9.053 1.00 78.12 105 PHE A CA 1
ATOM 843 C C . PHE A 1 105 ? 8.336 1.547 9.010 1.00 78.12 105 PHE A C 1
ATOM 845 O O . PHE A 1 105 ? 7.782 1.878 10.055 1.00 78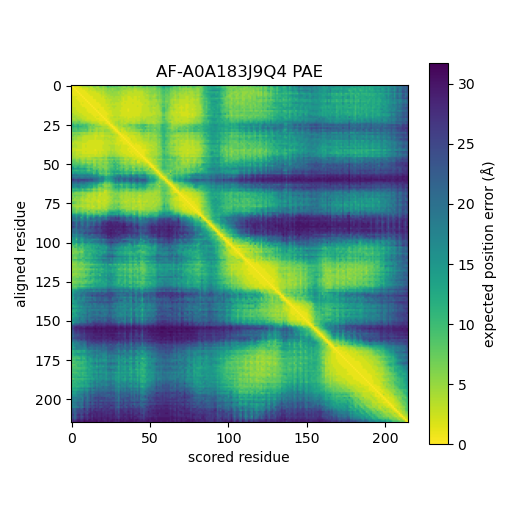.12 105 PHE A O 1
ATOM 852 N N . VAL A 1 106 ? 7.723 1.609 7.822 1.00 80.19 106 VAL A N 1
ATOM 853 C CA . VAL A 1 106 ? 6.342 2.084 7.680 1.00 80.19 106 VAL A CA 1
ATOM 854 C C . VAL A 1 106 ? 5.396 1.208 8.493 1.00 80.19 106 VAL A C 1
ATOM 856 O O . VAL A 1 106 ? 4.558 1.745 9.198 1.00 80.19 106 VAL A O 1
ATOM 859 N N . PHE A 1 107 ? 5.541 -0.115 8.472 1.00 79.06 107 PHE A N 1
ATOM 860 C CA . PHE A 1 107 ? 4.719 -1.033 9.254 1.00 79.06 107 PHE A CA 1
ATOM 861 C C . PHE A 1 107 ? 4.881 -0.783 10.753 1.00 79.06 107 PHE A C 1
ATOM 863 O O . PHE A 1 107 ? 3.883 -0.645 11.447 1.00 79.06 107 PHE A O 1
ATOM 870 N N . ASN A 1 108 ? 6.102 -0.627 11.259 1.00 79.00 108 ASN A N 1
ATOM 871 C CA . ASN A 1 108 ? 6.347 -0.340 12.672 1.00 79.00 108 ASN A CA 1
ATOM 872 C C . ASN A 1 108 ? 5.781 1.025 13.091 1.00 79.00 108 ASN A C 1
ATOM 874 O O . ASN A 1 108 ? 5.213 1.145 14.175 1.00 79.00 108 ASN A O 1
ATOM 878 N N . THR A 1 109 ? 5.864 2.042 12.230 1.00 82.44 109 THR A N 1
ATOM 879 C CA . THR A 1 109 ? 5.279 3.367 12.492 1.00 82.44 109 THR A CA 1
ATOM 880 C C . THR A 1 109 ? 3.751 3.368 12.373 1.00 82.44 109 THR A C 1
ATOM 882 O O . THR A 1 109 ? 3.065 4.014 13.160 1.00 82.44 109 THR A O 1
ATOM 885 N N . VAL A 1 110 ? 3.196 2.655 11.393 1.00 87.31 110 VAL A N 1
ATOM 886 C CA . VAL A 1 110 ? 1.782 2.747 10.991 1.00 87.31 110 VAL A CA 1
ATOM 887 C C . VAL A 1 110 ? 0.919 1.658 11.630 1.00 87.31 110 VAL A C 1
ATOM 889 O O . VAL A 1 110 ? -0.297 1.827 11.712 1.00 87.31 110 VAL A O 1
ATOM 892 N N . SER A 1 111 ? 1.499 0.567 12.135 1.00 84.50 111 SER A N 1
ATOM 893 C CA . SER A 1 111 ? 0.763 -0.550 12.747 1.00 84.50 111 SER A CA 1
ATOM 894 C C . SER A 1 111 ? -0.067 -0.094 13.950 1.00 84.50 111 SER A C 1
ATOM 896 O O . SER A 1 111 ? -1.262 -0.388 14.024 1.00 84.50 111 SER A O 1
ATOM 898 N N . THR A 1 112 ? 0.499 0.728 14.840 1.00 86.38 112 THR A N 1
ATOM 899 C CA . THR A 1 112 ? -0.215 1.256 16.019 1.00 86.38 112 THR A CA 1
ATOM 900 C C . THR A 1 112 ? -1.430 2.104 15.627 1.00 86.38 112 THR A C 1
ATOM 902 O O . THR A 1 112 ? -2.526 1.903 16.159 1.00 86.38 112 THR A O 1
ATOM 905 N N . HIS A 1 113 ? -1.277 2.994 14.645 1.00 88.12 113 HIS A N 1
ATOM 906 C CA . HIS A 1 113 ? -2.366 3.815 14.108 1.00 88.12 113 HIS A CA 1
ATOM 907 C C . HIS A 1 113 ? -3.406 2.981 13.348 1.00 88.12 113 HIS A C 1
ATOM 909 O O . HIS A 1 113 ? -4.610 3.184 13.514 1.00 88.12 113 HIS A O 1
ATOM 915 N N . SER A 1 114 ? -2.959 1.992 12.576 1.00 90.31 114 SER A N 1
ATOM 916 C CA . SER A 1 114 ?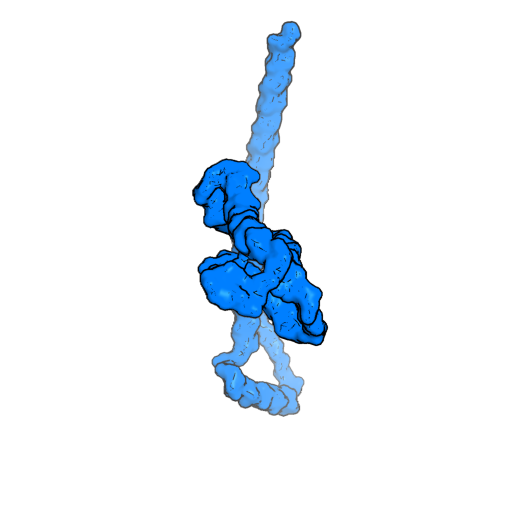 -3.832 1.090 11.817 1.00 90.31 114 SER A CA 1
ATOM 917 C C . SER A 1 114 ? -4.699 0.242 12.735 1.00 90.31 114 SER A C 1
ATOM 919 O O . SER A 1 114 ? -5.885 0.064 12.467 1.00 90.31 114 SER A O 1
ATOM 921 N N . HIS A 1 115 ? -4.154 -0.230 13.859 1.00 90.88 115 HIS A N 1
ATOM 922 C CA . HIS A 1 115 ? -4.922 -0.967 14.858 1.00 90.88 115 HIS A CA 1
ATOM 923 C C . HIS A 1 115 ? -6.028 -0.120 15.492 1.00 90.88 115 HIS A C 1
ATOM 925 O O . HIS A 1 115 ? -7.107 -0.645 15.776 1.00 90.88 115 HIS A O 1
ATOM 931 N N . LEU A 1 116 ? -5.795 1.177 15.700 1.00 92.88 116 LEU A N 1
ATOM 932 C CA . LEU A 1 116 ? -6.818 2.084 16.219 1.00 92.88 116 LEU A CA 1
ATOM 933 C C . LEU A 1 116 ? -7.938 2.308 15.195 1.00 92.88 116 LEU A C 1
ATOM 935 O O . LEU A 1 116 ? -9.112 2.166 15.537 1.00 92.88 116 LEU A O 1
ATOM 939 N N . ILE A 1 117 ? -7.581 2.566 13.934 1.00 93.94 117 ILE A N 1
ATOM 940 C CA . ILE A 1 117 ? -8.547 2.716 12.833 1.00 93.94 117 ILE A CA 1
ATOM 941 C C . ILE A 1 117 ? -9.351 1.425 12.644 1.00 93.94 117 ILE A C 1
ATOM 943 O O . ILE A 1 117 ? -10.571 1.464 12.511 1.00 93.94 117 ILE A O 1
ATOM 947 N N . TRP A 1 118 ? -8.694 0.267 12.708 1.00 94.75 118 TRP A N 1
ATOM 948 C CA . TRP A 1 118 ? -9.361 -1.028 12.612 1.00 94.75 118 TRP A CA 1
ATOM 949 C C . TRP A 1 118 ? -10.369 -1.244 13.744 1.00 94.75 118 TRP A C 1
ATOM 951 O O . TRP A 1 118 ? -11.482 -1.698 13.487 1.00 94.75 118 TRP A O 1
ATOM 961 N N . LYS A 1 119 ? -10.032 -0.879 14.989 1.00 93.19 119 LYS A N 1
ATOM 962 C CA . LYS A 1 119 ? -10.981 -0.945 16.116 1.00 93.19 119 LYS A CA 1
ATOM 963 C C . LYS A 1 119 ? -12.189 -0.031 15.891 1.00 93.19 119 LYS A C 1
ATOM 965 O O . LYS A 1 119 ? -13.310 -0.447 16.177 1.00 93.19 119 LYS A O 1
ATOM 970 N N . PHE A 1 120 ? -11.971 1.168 15.350 1.00 94.25 120 PHE A N 1
ATOM 971 C CA . PHE A 1 120 ? -13.047 2.100 15.010 1.00 94.25 120 PHE A CA 1
ATOM 972 C C . PHE A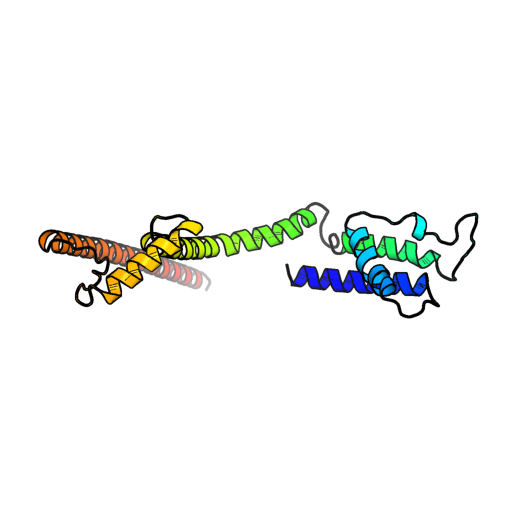 1 120 ? -13.966 1.539 13.913 1.00 94.25 120 PHE A C 1
ATOM 974 O O . PHE A 1 120 ? -15.179 1.463 14.108 1.00 94.25 120 PHE A O 1
ATOM 981 N N . HIS A 1 121 ? -13.400 1.045 12.808 1.00 95.12 121 HIS A N 1
ATOM 982 C CA . HIS A 1 121 ? -14.175 0.408 11.737 1.00 95.12 121 HIS A CA 1
ATOM 983 C C . HIS A 1 121 ? -14.906 -0.848 12.213 1.00 95.12 121 HIS A C 1
ATOM 985 O O . HIS A 1 121 ? -16.054 -1.063 11.840 1.00 95.12 121 HIS A O 1
ATOM 991 N N . LYS A 1 122 ? -14.283 -1.658 13.075 1.00 95.56 122 LYS A N 1
ATOM 992 C CA . LYS A 1 122 ? -14.927 -2.839 13.657 1.00 95.56 122 LYS A CA 1
ATOM 993 C C . LYS A 1 122 ? -16.155 -2.457 14.482 1.00 95.56 122 LYS A C 1
ATOM 995 O O . LYS A 1 122 ? -17.174 -3.130 14.376 1.00 95.56 122 LYS A O 1
ATOM 1000 N N . TYR A 1 123 ? -16.071 -1.402 15.293 1.00 92.62 123 TYR A N 1
ATOM 1001 C CA . TYR A 1 123 ? -17.224 -0.916 16.054 1.00 92.62 123 TYR A CA 1
ATOM 1002 C C . TYR A 1 123 ? -18.368 -0.497 15.127 1.00 92.62 123 TYR A C 1
ATOM 1004 O O . TYR A 1 123 ? -19.498 -0.939 15.319 1.00 92.62 123 TYR A O 1
ATOM 1012 N N . GLN A 1 124 ? -18.064 0.290 14.093 1.00 92.06 124 GLN A N 1
ATOM 1013 C CA . GLN A 1 124 ? -19.063 0.711 13.113 1.00 92.06 124 GLN A CA 1
ATOM 1014 C C . GLN A 1 124 ? -19.700 -0.489 12.406 1.00 92.06 124 GLN A C 1
ATOM 1016 O O . GLN A 1 124 ? -20.919 -0.595 12.350 1.00 92.06 124 GLN A O 1
ATOM 1021 N N . GLN A 1 125 ? -18.881 -1.441 11.963 1.00 93.00 125 GLN A N 1
ATOM 1022 C CA . GLN A 1 125 ? -19.354 -2.665 11.332 1.00 93.00 125 GLN A CA 1
ATOM 1023 C C . GLN A 1 125 ? -20.317 -3.432 12.248 1.00 93.00 125 GLN A C 1
ATOM 1025 O O . GLN A 1 125 ? -21.390 -3.829 11.807 1.00 93.00 125 GLN A O 1
ATOM 1030 N N . VAL A 1 126 ? -19.969 -3.622 13.525 1.00 91.69 126 VAL A N 1
ATOM 1031 C CA . VAL A 1 126 ? -20.851 -4.292 14.497 1.00 91.69 126 VAL A CA 1
ATOM 1032 C C . VAL A 1 126 ? -22.165 -3.526 14.675 1.00 91.69 126 VAL A C 1
ATOM 1034 O O . VAL A 1 126 ? -23.228 -4.142 14.664 1.00 91.69 126 VAL A O 1
ATOM 1037 N N . MET A 1 127 ? -22.111 -2.196 14.777 1.00 87.50 127 MET A N 1
ATOM 1038 C CA . MET A 1 127 ? -23.310 -1.360 14.881 1.00 87.50 127 MET A CA 1
ATOM 1039 C C . MET A 1 127 ? -24.224 -1.467 13.654 1.00 87.50 127 MET A C 1
ATOM 1041 O O . MET A 1 127 ? -25.446 -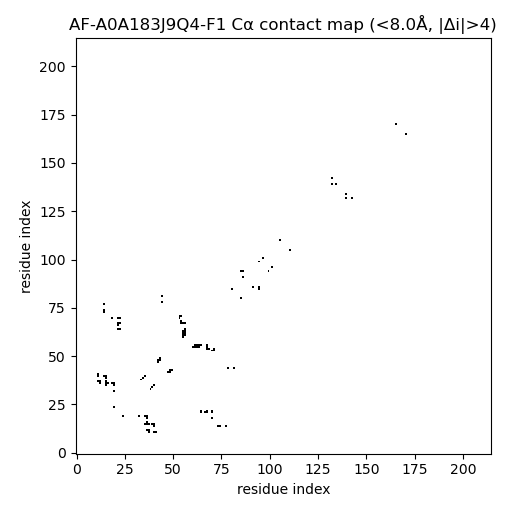1.450 13.812 1.00 87.50 127 MET A O 1
ATOM 1045 N N . ASP A 1 128 ? -23.655 -1.603 12.456 1.00 86.88 128 ASP A N 1
ATOM 1046 C CA . ASP A 1 128 ? -24.411 -1.771 11.212 1.00 86.88 128 ASP A CA 1
ATOM 1047 C C . ASP A 1 128 ? -25.056 -3.170 11.125 1.00 86.88 128 ASP A C 1
ATOM 1049 O O . ASP A 1 128 ? -26.215 -3.293 10.719 1.00 86.88 128 ASP A O 1
ATOM 1053 N N . TYR A 1 129 ? -24.358 -4.221 11.581 1.00 84.88 129 TYR A N 1
ATOM 1054 C CA . TYR A 1 129 ? -24.898 -5.589 11.625 1.00 84.88 129 TYR A CA 1
ATOM 1055 C C . TYR A 1 129 ? -26.092 -5.733 12.577 1.00 84.88 129 TYR A C 1
ATOM 1057 O O . TYR A 1 129 ? -27.059 -6.404 12.226 1.00 84.88 129 TYR A O 1
ATOM 1065 N N . GLU A 1 130 ? -26.068 -5.073 13.737 1.00 83.06 130 GLU A N 1
ATOM 1066 C CA . GLU A 1 130 ? -27.197 -5.063 14.686 1.00 83.06 130 GLU A CA 1
ATOM 1067 C C . GLU A 1 130 ? -28.467 -4.420 14.096 1.00 83.06 130 GLU A C 1
ATOM 1069 O O . GLU A 1 130 ? -29.588 -4.738 14.493 1.00 83.06 130 GLU A O 1
ATOM 1074 N N . GLN A 1 131 ? -28.319 -3.505 13.131 1.00 76.38 131 GLN A N 1
ATOM 1075 C CA . GLN A 1 131 ? -29.450 -2.849 12.466 1.00 76.38 131 GLN A CA 1
ATOM 1076 C C . GLN A 1 131 ? -29.959 -3.613 11.236 1.00 76.38 131 GLN A C 1
ATOM 1078 O O . GLN A 1 131 ? -31.076 -3.346 10.767 1.00 76.38 131 GLN A O 1
ATOM 1083 N N . GLN A 1 132 ? -29.169 -4.544 10.695 1.00 78.50 132 GLN A N 1
ATOM 1084 C CA . GLN A 1 132 ? -29.533 -5.304 9.504 1.00 78.50 132 GLN A CA 1
ATOM 1085 C C . GLN A 1 132 ? -30.601 -6.366 9.819 1.00 78.50 132 GLN A C 1
ATOM 1087 O O . GLN A 1 132 ? -30.548 -7.033 10.853 1.00 78.50 132 GLN A O 1
ATOM 1092 N N . PRO A 1 133 ? -31.579 -6.592 8.921 1.00 75.06 133 PRO A N 1
ATOM 1093 C CA . PRO A 1 133 ? -32.453 -7.750 9.041 1.00 75.06 133 PRO A CA 1
ATOM 1094 C C . PRO A 1 133 ? -31.643 -9.049 8.905 1.00 75.06 133 PRO A C 1
ATOM 1096 O O . PRO A 1 133 ? -30.775 -9.153 8.047 1.00 75.06 133 PRO A O 1
ATOM 1099 N N . PHE A 1 134 ? -31.984 -10.057 9.711 1.00 74.75 134 PHE A N 1
ATOM 1100 C CA . PHE A 1 134 ? -31.298 -11.358 9.824 1.00 74.75 134 PHE A CA 1
ATOM 1101 C C . PHE A 1 134 ? -31.190 -12.175 8.513 1.00 74.75 134 PHE A C 1
ATOM 1103 O O . PHE A 1 134 ? -30.480 -13.175 8.461 1.00 74.75 134 PHE A O 1
ATOM 1110 N N . LEU A 1 135 ? -31.902 -11.793 7.448 1.00 77.06 135 LEU A N 1
ATOM 1111 C CA . LEU A 1 135 ? -31.977 -12.576 6.214 1.00 77.06 135 LEU A CA 1
ATOM 1112 C C . LEU A 1 135 ? -30.812 -12.265 5.252 1.00 77.06 135 LEU A C 1
ATOM 1114 O O . LEU A 1 135 ? -30.396 -11.111 5.142 1.00 77.06 135 LEU A O 1
ATOM 1118 N N . PRO A 1 136 ? -30.315 -13.269 4.500 1.00 79.81 136 PRO A N 1
ATOM 1119 C CA . PRO A 1 136 ? -29.249 -13.080 3.519 1.00 79.81 136 PRO A CA 1
ATOM 1120 C C . PRO A 1 136 ? -29.689 -12.149 2.369 1.00 79.81 136 PRO A C 1
ATOM 1122 O O . PRO A 1 136 ? -30.888 -12.061 2.082 1.00 79.81 136 PRO A O 1
ATOM 1125 N N . PRO A 1 137 ? -28.740 -11.513 1.646 1.00 78.62 137 PRO A N 1
ATOM 1126 C CA . PRO A 1 137 ? -29.007 -10.469 0.647 1.00 78.62 137 PRO A CA 1
ATOM 1127 C C . PRO A 1 137 ? -30.158 -10.725 -0.349 1.00 78.62 137 PRO A C 1
ATOM 1129 O O . PRO A 1 137 ? -30.935 -9.798 -0.572 1.00 78.62 137 PRO A O 1
ATOM 1132 N N . PRO A 1 138 ? -30.357 -11.932 -0.927 1.00 83.62 138 PRO A N 1
ATOM 1133 C CA . PRO A 1 138 ? -31.464 -12.149 -1.866 1.00 83.62 138 PRO A CA 1
ATOM 1134 C C . PRO A 1 138 ? -32.857 -12.110 -1.212 1.00 83.62 138 PRO A C 1
ATOM 1136 O O . PRO A 1 138 ? -33.832 -11.754 -1.867 1.00 83.62 138 PRO A O 1
ATOM 1139 N N . LEU A 1 139 ? -32.976 -12.443 0.078 1.00 80.69 139 LEU A N 1
ATOM 1140 C CA . LEU A 1 139 ? -34.261 -12.512 0.790 1.00 80.69 139 LEU A CA 1
ATOM 1141 C C . LEU A 1 139 ? -34.616 -11.207 1.529 1.00 80.69 139 LEU A C 1
ATOM 1143 O O . LEU A 1 139 ? -35.726 -11.061 2.044 1.00 80.69 139 LEU A O 1
ATOM 1147 N N . VAL A 1 140 ? -33.704 -10.230 1.545 1.00 85.31 140 VAL A N 1
ATOM 1148 C CA . VAL A 1 140 ? -33.881 -8.910 2.179 1.00 85.31 140 VAL A CA 1
ATOM 1149 C C . VAL A 1 140 ? -35.038 -8.114 1.557 1.00 85.31 140 VAL A C 1
ATOM 1151 O O . VAL A 1 140 ? -35.731 -7.374 2.257 1.00 85.31 140 VAL A O 1
ATOM 1154 N N . ILE A 1 141 ? -35.329 -8.321 0.269 1.00 84.88 141 ILE A N 1
ATOM 1155 C CA . ILE A 1 141 ? -36.420 -7.642 -0.450 1.00 84.88 141 ILE A CA 1
ATOM 1156 C C . ILE A 1 141 ? -37.783 -7.941 0.198 1.00 84.88 141 ILE A C 1
ATOM 1158 O O . ILE A 1 141 ? -38.593 -7.033 0.385 1.00 84.88 141 ILE A O 1
ATOM 1162 N N . ILE A 1 142 ? -38.013 -9.189 0.621 1.00 85.44 142 ILE A N 1
ATOM 1163 C CA . ILE A 1 142 ? -39.262 -9.616 1.273 1.00 85.44 142 ILE A CA 1
ATOM 1164 C C . ILE A 1 142 ? -39.443 -8.878 2.608 1.00 85.44 142 ILE A C 1
ATOM 1166 O O . ILE A 1 142 ? -40.541 -8.417 2.927 1.00 85.44 142 ILE A O 1
ATOM 1170 N N . VAL A 1 143 ? -38.352 -8.694 3.362 1.00 83.88 143 VAL A N 1
ATOM 1171 C CA . VAL A 1 143 ? -38.360 -7.944 4.628 1.00 83.88 143 VAL A CA 1
ATOM 1172 C C . VAL A 1 143 ? -38.693 -6.472 4.395 1.00 83.88 143 VAL A C 1
ATOM 1174 O O . VAL A 1 143 ? -39.483 -5.901 5.150 1.00 83.88 143 VAL A O 1
ATOM 1177 N N . HIS A 1 144 ? -38.139 -5.852 3.350 1.00 83.69 144 HIS A N 1
ATOM 1178 C CA . HIS A 1 144 ? -38.455 -4.464 3.005 1.00 83.69 144 HIS A CA 1
ATOM 1179 C C . HIS A 1 144 ? -39.908 -4.286 2.555 1.00 83.69 144 HIS A C 1
ATOM 1181 O O . HIS A 1 144 ? -40.548 -3.331 2.996 1.00 83.69 144 HIS A O 1
ATOM 1187 N N . ILE A 1 145 ? -40.458 -5.217 1.767 1.00 86.94 145 ILE A N 1
ATOM 1188 C CA . ILE A 1 145 ? -41.877 -5.211 1.370 1.00 86.94 145 ILE A CA 1
ATOM 1189 C C . ILE A 1 145 ? -42.776 -5.338 2.607 1.00 86.94 145 ILE A C 1
ATOM 1191 O O . ILE A 1 145 ? -43.686 -4.530 2.788 1.00 86.94 145 ILE A O 1
ATOM 1195 N N . TYR A 1 146 ? -42.486 -6.276 3.514 1.00 85.38 146 TYR A N 1
ATOM 1196 C CA . TYR A 1 146 ? -43.228 -6.421 4.771 1.00 85.38 146 TYR A CA 1
ATOM 1197 C C . TYR A 1 146 ? -43.159 -5.155 5.639 1.00 85.38 146 TYR A C 1
ATOM 1199 O O . TYR A 1 146 ? -44.179 -4.708 6.165 1.00 85.38 146 TYR A O 1
ATOM 1207 N N . ARG A 1 147 ? -41.981 -4.524 5.760 1.00 80.94 147 ARG A N 1
ATOM 1208 C CA . ARG A 1 147 ? -41.813 -3.248 6.481 1.00 80.94 147 ARG A CA 1
ATOM 1209 C C . ARG A 1 147 ? -42.619 -2.113 5.845 1.00 80.94 147 ARG A C 1
ATOM 1211 O O . ARG A 1 147 ? -43.226 -1.344 6.585 1.00 80.94 147 ARG A O 1
ATOM 1218 N N . LEU A 1 148 ? -42.651 -2.019 4.514 1.00 85.38 148 LEU A N 1
ATOM 1219 C CA . LEU A 1 148 ? -43.407 -1.006 3.767 1.00 85.38 148 LEU A CA 1
ATOM 1220 C C . LEU A 1 148 ? -44.922 -1.165 3.978 1.00 85.38 148 LEU A C 1
ATOM 1222 O O . LEU A 1 148 ? -45.625 -0.195 4.274 1.00 85.38 148 LEU A O 1
ATOM 1226 N N . VAL A 1 149 ? -45.418 -2.402 3.901 1.00 85.88 149 VAL A N 1
ATOM 1227 C CA . VAL A 1 149 ? -46.823 -2.744 4.175 1.00 85.88 149 VAL A CA 1
ATOM 1228 C C . VAL A 1 149 ? -47.166 -2.446 5.636 1.00 85.88 149 VAL A C 1
ATOM 1230 O O . VAL A 1 149 ? -48.159 -1.784 5.928 1.00 85.88 149 VAL A O 1
ATOM 1233 N N . ARG A 1 150 ? -46.303 -2.831 6.581 1.00 80.06 150 ARG A N 1
ATOM 1234 C CA . ARG A 1 150 ? -46.504 -2.536 8.004 1.00 80.06 150 ARG A CA 1
ATOM 1235 C C . ARG A 1 150 ? -46.512 -1.029 8.278 1.00 80.06 150 ARG A C 1
ATOM 1237 O O . ARG A 1 150 ? -47.335 -0.568 9.055 1.00 80.06 150 ARG A O 1
ATOM 1244 N N . TYR A 1 151 ? -45.631 -0.259 7.644 1.00 78.12 151 TYR A N 1
ATOM 1245 C CA . TYR A 1 151 ? -45.541 1.193 7.826 1.00 78.12 151 TYR A CA 1
ATOM 1246 C C . TYR A 1 151 ? -46.782 1.934 7.308 1.00 78.12 151 TYR A C 1
ATOM 1248 O O . TYR A 1 151 ? -47.257 2.870 7.948 1.00 78.12 151 TYR A O 1
ATOM 1256 N N . THR A 1 152 ? -47.336 1.489 6.178 1.00 80.75 152 THR A N 1
ATOM 1257 C CA . THR A 1 152 ? -48.550 2.075 5.588 1.00 80.75 152 THR A CA 1
ATOM 1258 C C . THR A 1 152 ? -49.819 1.714 6.369 1.00 80.75 152 THR A C 1
ATOM 1260 O O . THR A 1 152 ? -50.687 2.571 6.522 1.00 80.75 152 THR A O 1
ATOM 1263 N N . PHE A 1 153 ? -49.906 0.503 6.936 1.00 75.00 153 PHE A N 1
ATOM 1264 C CA . PHE A 1 153 ? -51.068 0.049 7.717 1.00 75.00 153 PHE A CA 1
ATOM 1265 C C . PHE A 1 153 ? -51.017 0.383 9.224 1.00 75.00 153 PHE A C 1
ATOM 1267 O O . PHE A 1 153 ? -52.063 0.583 9.835 1.00 75.00 153 PHE A O 1
ATOM 1274 N N . LEU A 1 154 ? -49.837 0.471 9.850 1.00 60.69 154 LEU A N 1
ATOM 1275 C CA . LEU A 1 154 ? -49.659 0.661 11.305 1.00 60.69 154 LEU A CA 1
ATOM 1276 C C . LEU A 1 154 ? -48.989 2.000 11.640 1.00 60.69 154 LEU A C 1
ATOM 1278 O O . LEU A 1 154 ? -48.067 2.054 12.455 1.00 60.69 154 LEU A O 1
ATOM 1282 N N . ARG A 1 155 ? -49.491 3.091 11.045 1.00 54.06 155 ARG A N 1
ATOM 1283 C CA . ARG A 1 155 ? -49.012 4.490 11.154 1.00 54.06 155 ARG A CA 1
ATOM 1284 C C . ARG A 1 155 ? -48.756 5.012 12.591 1.00 54.06 155 ARG A C 1
ATOM 1286 O O . ARG A 1 155 ? -48.269 6.125 12.754 1.00 54.06 155 ARG A O 1
ATOM 1293 N N . THR A 1 156 ? -49.078 4.242 13.632 1.00 50.78 156 THR A N 1
ATOM 1294 C CA . THR A 1 156 ? -49.052 4.610 15.055 1.00 50.78 156 THR A CA 1
ATOM 1295 C C . THR A 1 156 ? -47.955 3.952 15.900 1.00 50.78 156 THR A C 1
ATOM 1297 O O . THR A 1 156 ? -47.757 4.378 17.038 1.00 50.78 156 THR A O 1
ATOM 1300 N N . TRP A 1 157 ? -47.204 2.959 15.412 1.00 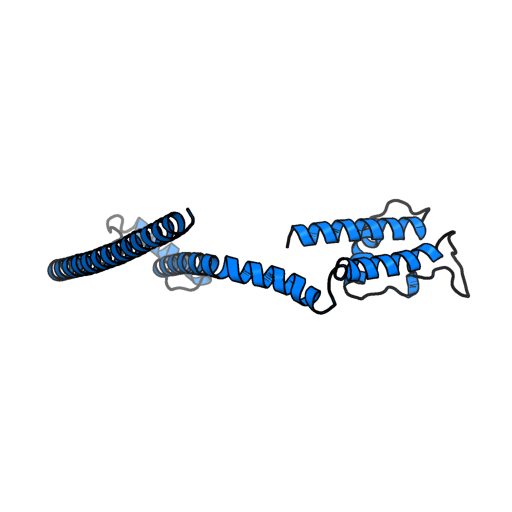50.66 157 TRP A N 1
ATOM 1301 C CA . TRP A 1 157 ? -46.189 2.301 16.250 1.00 50.66 157 TRP A CA 1
ATOM 1302 C C . TRP A 1 157 ? -44.804 2.935 16.099 1.00 50.66 157 TRP A C 1
ATOM 1304 O O . TRP A 1 157 ? -44.057 2.656 15.162 1.00 50.66 157 TRP A O 1
ATOM 1314 N N . ARG A 1 158 ? -44.462 3.800 17.065 1.00 52.03 158 ARG A N 1
ATOM 1315 C CA . ARG A 1 158 ? -43.116 4.360 17.247 1.00 52.03 158 ARG A CA 1
ATOM 1316 C C . ARG A 1 158 ? -42.097 3.221 17.303 1.00 52.03 158 ARG A C 1
ATOM 1318 O O . ARG A 1 158 ? -42.154 2.378 18.196 1.00 52.03 158 ARG A O 1
ATOM 1325 N N . ALA A 1 159 ? -41.153 3.215 16.367 1.00 52.38 159 ALA A N 1
ATOM 1326 C CA . ALA A 1 159 ? -39.991 2.346 16.442 1.00 52.38 159 ALA A CA 1
ATOM 1327 C C . ALA A 1 159 ? -39.218 2.685 17.726 1.00 52.38 159 ALA A C 1
ATOM 1329 O O . ALA A 1 159 ? -38.670 3.781 17.853 1.00 52.38 159 ALA A O 1
ATOM 1330 N N . LYS A 1 160 ? -39.214 1.770 18.702 1.00 54.38 160 LYS A N 1
ATOM 1331 C CA . LYS A 1 160 ? -38.335 1.884 19.868 1.00 54.38 160 LYS A CA 1
ATOM 1332 C C . LYS A 1 160 ? -36.898 1.801 19.360 1.00 54.38 160 LYS A C 1
ATOM 1334 O O . LYS A 1 160 ? -36.475 0.766 18.853 1.00 54.38 160 LYS A O 1
ATOM 1339 N N . LYS A 1 161 ? -36.171 2.911 19.484 1.00 52.22 161 LYS A N 1
ATOM 1340 C CA . LYS A 1 161 ? -34.712 2.947 19.386 1.00 52.22 161 LYS A CA 1
ATOM 1341 C C . LYS A 1 161 ? -34.167 1.938 20.404 1.00 52.22 161 LYS A C 1
ATOM 1343 O O . LYS A 1 161 ? -34.706 1.859 21.509 1.00 52.22 161 LYS A O 1
ATOM 1348 N N . THR A 1 162 ? -33.149 1.165 20.042 1.00 54.62 162 THR A N 1
ATOM 1349 C CA . THR A 1 162 ? -32.418 0.261 20.943 1.00 54.62 162 THR A CA 1
ATOM 1350 C C . THR A 1 162 ? -31.633 1.089 21.961 1.00 54.62 162 THR A C 1
ATOM 1352 O O . THR A 1 162 ? -30.421 1.240 21.891 1.00 54.62 162 THR A O 1
ATOM 1355 N N . GLN A 1 163 ? -32.348 1.726 22.881 1.00 55.81 163 GLN A N 1
ATOM 1356 C CA . GLN A 1 163 ? -31.766 2.290 24.085 1.00 55.81 163 GLN A CA 1
ATOM 1357 C C . GLN A 1 163 ? -31.793 1.189 25.136 1.00 55.81 163 GLN A C 1
ATOM 1359 O O . GLN A 1 163 ? -32.812 0.517 25.309 1.00 55.81 163 GLN A O 1
ATOM 1364 N N . LE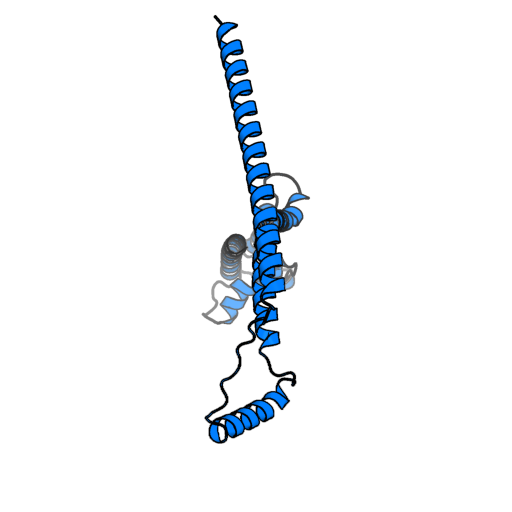U A 1 164 ? -30.652 0.963 25.783 1.00 67.62 164 LEU A N 1
ATOM 1365 C CA . LEU A 1 164 ? -30.556 0.039 26.900 1.00 67.62 164 LEU A CA 1
ATOM 1366 C C . LEU A 1 164 ? -31.446 0.597 28.020 1.00 67.62 164 LEU A C 1
ATOM 1368 O O . LEU A 1 164 ? -31.198 1.693 28.518 1.00 67.62 164 LEU A O 1
ATOM 1372 N N . PHE A 1 165 ? -32.519 -0.111 28.364 1.00 75.44 165 PHE A N 1
ATOM 1373 C CA . PHE A 1 165 ? -33.369 0.263 29.490 1.00 75.44 165 PHE A CA 1
ATOM 1374 C C . PHE A 1 165 ? -32.739 -0.327 30.752 1.00 75.44 165 PHE A C 1
ATOM 1376 O O . PHE A 1 165 ? -32.823 -1.534 30.970 1.00 75.44 165 PHE A O 1
ATOM 1383 N N . LEU A 1 166 ? -32.067 0.513 31.541 1.00 79.06 166 LEU A N 1
ATOM 1384 C CA . LEU A 1 166 ? -31.539 0.142 32.852 1.00 79.06 166 LEU A CA 1
ATOM 1385 C C . LEU A 1 166 ? -32.544 0.536 33.941 1.00 79.06 166 LEU A C 1
ATOM 1387 O O . LEU A 1 166 ? -33.211 1.562 33.822 1.00 79.06 166 LEU A O 1
ATOM 1391 N N . SER A 1 167 ? -32.658 -0.284 34.985 1.00 85.69 167 SER A N 1
ATOM 1392 C CA . SER A 1 167 ? -33.418 0.064 36.190 1.00 85.69 167 SER A CA 1
ATOM 1393 C C . SER A 1 167 ? -32.716 1.201 36.940 1.00 85.69 167 SER A C 1
ATOM 1395 O O . SER A 1 167 ? -31.485 1.228 36.971 1.00 85.69 167 SER A O 1
ATOM 1397 N N . ASP A 1 168 ? -33.462 2.100 37.590 1.00 88.25 168 ASP A N 1
ATOM 1398 C CA . ASP A 1 168 ? -32.885 3.237 38.332 1.00 88.25 168 ASP A CA 1
ATOM 1399 C C . ASP A 1 168 ? -31.878 2.785 39.408 1.00 88.25 168 ASP A C 1
ATOM 1401 O O . ASP A 1 168 ? -30.859 3.436 39.637 1.00 88.25 168 ASP A O 1
ATOM 1405 N N . ALA A 1 169 ? -32.106 1.614 40.017 1.00 89.12 169 ALA A N 1
ATOM 1406 C CA . ALA A 1 169 ? -31.191 1.024 40.995 1.00 89.12 169 ALA A CA 1
ATOM 1407 C C . ALA A 1 169 ? -29.848 0.582 40.381 1.00 89.12 169 ALA A C 1
ATOM 1409 O O . ALA A 1 169 ? -28.808 0.686 41.029 1.00 89.12 169 ALA A O 1
ATOM 1410 N N . ASP A 1 170 ? -29.856 0.094 39.140 1.00 90.31 170 ASP A N 1
ATOM 1411 C CA . ASP A 1 170 ? -28.639 -0.327 38.437 1.00 90.31 170 ASP A CA 1
ATOM 1412 C C . ASP A 1 170 ? -27.915 0.870 37.813 1.00 90.31 170 ASP A C 1
ATOM 1414 O O . ASP A 1 170 ? -26.688 0.873 37.730 1.00 90.31 170 ASP A O 1
ATOM 1418 N N . LEU A 1 171 ? -28.658 1.920 37.444 1.00 91.31 171 LEU A N 1
ATOM 1419 C CA . LEU A 1 171 ? -28.094 3.186 36.984 1.00 91.31 171 LEU A CA 1
ATOM 1420 C C . LEU A 1 171 ? -27.322 3.889 38.105 1.00 91.31 171 LEU A C 1
ATOM 1422 O O . LEU A 1 171 ? -26.210 4.355 37.866 1.00 91.31 171 LEU A O 1
ATOM 1426 N N . SER A 1 172 ? -27.869 3.906 39.327 1.00 91.00 172 SER A N 1
ATOM 1427 C CA . SER A 1 172 ? -27.171 4.458 40.495 1.00 91.00 172 SER A CA 1
ATOM 1428 C C . SER A 1 172 ? -25.855 3.723 40.753 1.00 91.00 172 SER A C 1
ATOM 1430 O O . SER A 1 172 ? -24.813 4.358 40.861 1.00 91.00 172 SER A O 1
ATOM 1432 N N . LYS A 1 173 ? -25.873 2.382 40.754 1.00 93.88 173 LYS A N 1
ATOM 1433 C CA . LYS A 1 173 ? -24.657 1.572 40.940 1.00 93.88 173 LYS A CA 1
ATOM 1434 C C . LYS A 1 173 ? -23.613 1.815 39.851 1.00 93.88 173 LYS A C 1
ATOM 1436 O O . LYS A 1 173 ? -22.420 1.812 40.139 1.00 93.88 173 LYS A O 1
ATOM 1441 N N . LEU A 1 174 ? -24.047 1.991 38.600 1.00 94.00 174 LEU A N 1
ATOM 1442 C CA . LEU A 1 174 ? -23.146 2.286 37.487 1.00 94.00 174 LEU A CA 1
ATOM 1443 C C . LEU A 1 174 ? -22.482 3.657 37.657 1.00 94.00 174 LEU A C 1
ATOM 1445 O O . LEU A 1 174 ? -21.291 3.786 37.385 1.00 94.00 174 LEU A O 1
ATOM 1449 N N . HIS A 1 175 ? -23.232 4.656 38.122 1.00 94.00 175 HIS A N 1
ATOM 1450 C CA . HIS A 1 175 ? -22.696 5.991 38.363 1.00 94.00 175 HIS A CA 1
ATOM 1451 C C . HIS A 1 175 ? -21.690 6.005 39.520 1.00 94.00 175 HIS A C 1
ATOM 1453 O O . HIS A 1 175 ? -20.613 6.584 39.384 1.00 94.00 175 HIS A O 1
ATOM 1459 N N . ASP A 1 176 ? -21.989 5.294 40.611 1.00 96.62 176 ASP A N 1
ATOM 1460 C CA . ASP A 1 176 ? -21.060 5.126 41.734 1.00 96.62 176 ASP A CA 1
ATOM 1461 C C . ASP A 1 176 ? -19.755 4.454 41.270 1.00 96.62 176 ASP A C 1
ATOM 1463 O O . ASP A 1 176 ? -18.655 4.905 41.599 1.00 96.62 176 ASP A O 1
ATOM 1467 N N . PHE A 1 177 ? -19.867 3.419 40.430 1.00 97.06 177 PHE A N 1
ATOM 1468 C CA . PHE A 1 177 ? -18.719 2.740 39.828 1.00 97.06 177 PHE A CA 1
ATOM 1469 C C . PHE A 1 177 ? -17.893 3.660 38.911 1.00 97.06 177 PHE A C 1
ATOM 1471 O O . PHE A 1 177 ? -16.660 3.641 38.964 1.00 97.06 177 PHE A O 1
ATOM 1478 N N . GLU A 1 178 ? -18.548 4.470 38.075 1.00 96.81 178 GLU A N 1
ATOM 1479 C CA . GLU A 1 178 ? -17.880 5.433 37.193 1.00 96.81 178 GLU A CA 1
ATOM 1480 C C . GLU A 1 178 ? -17.127 6.495 38.002 1.00 96.81 178 GLU A C 1
ATOM 1482 O O . GLU A 1 178 ? -15.965 6.780 37.700 1.00 96.81 178 GLU A O 1
ATOM 1487 N N . SER A 1 179 ? -17.751 7.023 39.060 1.00 96.12 179 SER A N 1
ATOM 1488 C CA . SER A 1 179 ? -17.132 8.006 39.954 1.00 96.12 179 SER A CA 1
ATOM 1489 C C . SER A 1 179 ? -15.885 7.438 40.626 1.00 96.12 179 SER A C 1
ATOM 1491 O O . SER A 1 179 ? -14.828 8.068 40.596 1.00 96.12 179 SER A O 1
ATOM 1493 N N . GLN A 1 180 ? -15.966 6.216 41.159 1.00 97.25 180 GLN A N 1
ATOM 1494 C CA . GLN A 1 180 ? -14.827 5.565 41.803 1.00 97.25 180 GLN A CA 1
ATOM 1495 C C . GLN A 1 180 ? -13.664 5.342 40.822 1.00 97.25 180 GLN A C 1
ATOM 1497 O O . GLN A 1 180 ? -12.519 5.687 41.115 1.00 97.25 180 GLN A O 1
ATOM 1502 N N . CYS A 1 181 ? -13.950 4.838 39.616 1.00 97.06 181 CYS A N 1
ATOM 1503 C CA . CYS A 1 181 ? -12.924 4.655 38.586 1.00 97.06 181 CYS A CA 1
ATOM 1504 C C . CYS A 1 181 ? -12.286 5.986 38.153 1.00 97.06 181 CYS A C 1
ATOM 1506 O O . CYS A 1 181 ? -11.081 6.043 37.888 1.00 97.06 181 CYS A O 1
ATOM 1508 N N . LEU A 1 182 ? -13.078 7.059 38.065 1.00 97.25 182 LEU A N 1
ATOM 1509 C CA . LEU A 1 182 ? -12.589 8.397 37.732 1.00 97.25 182 LEU A CA 1
ATOM 1510 C C . LEU A 1 182 ? -11.629 8.915 38.812 1.00 97.25 182 LEU A C 1
ATOM 1512 O O . LEU A 1 182 ? -10.548 9.410 38.484 1.00 97.25 182 LEU A O 1
ATOM 1516 N N . GLU A 1 183 ? -11.998 8.785 40.086 1.00 96.56 183 GLU A N 1
ATOM 1517 C CA . GLU A 1 183 ? -11.172 9.206 41.222 1.00 96.56 183 GLU A CA 1
ATOM 1518 C C . GLU A 1 183 ? -9.829 8.469 41.263 1.00 96.56 183 GLU A C 1
ATOM 1520 O O . GLU A 1 183 ? -8.775 9.105 41.414 1.00 96.56 183 GLU A O 1
ATOM 1525 N N . ASP A 1 184 ? -9.842 7.155 41.042 1.00 96.69 184 ASP A N 1
ATOM 1526 C CA . ASP A 1 184 ? -8.632 6.334 40.976 1.00 96.69 184 ASP A CA 1
ATOM 1527 C C . ASP A 1 184 ? -7.710 6.779 39.830 1.00 96.69 184 ASP A C 1
ATOM 1529 O O . ASP A 1 184 ? -6.497 6.955 40.013 1.00 96.69 184 ASP A O 1
ATOM 1533 N N . LEU A 1 185 ? -8.272 7.036 38.643 1.00 96.19 185 LEU A N 1
ATOM 1534 C CA . LEU A 1 185 ? -7.517 7.532 37.488 1.00 96.19 185 LEU A CA 1
ATOM 1535 C C . LEU A 1 185 ? -6.912 8.919 37.735 1.00 96.19 185 LEU A C 1
ATOM 1537 O O . LEU A 1 185 ? -5.754 9.162 37.375 1.00 96.19 185 LEU A O 1
ATOM 1541 N N . LEU A 1 186 ? -7.668 9.832 38.348 1.00 96.38 186 LEU A N 1
ATOM 1542 C CA . LEU A 1 186 ? -7.195 11.177 38.684 1.00 96.38 186 LEU A CA 1
ATOM 1543 C C . LEU A 1 186 ? -6.070 11.127 39.718 1.00 96.38 186 LEU A C 1
ATOM 1545 O O . LEU A 1 186 ? -5.064 11.826 39.570 1.00 96.38 186 LEU A O 1
ATOM 1549 N N . THR A 1 187 ? -6.204 10.272 40.730 1.00 95.44 187 THR A N 1
ATOM 1550 C CA . THR A 1 187 ? -5.176 10.064 41.755 1.00 95.44 187 THR A CA 1
ATOM 1551 C C . THR A 1 187 ? -3.901 9.504 41.135 1.00 95.44 187 THR A C 1
ATOM 1553 O O . THR A 1 187 ? -2.812 10.031 41.378 1.00 95.44 187 THR A O 1
ATOM 1556 N N . LYS A 1 188 ? -4.021 8.514 40.245 1.00 96.25 188 LYS A N 1
ATOM 1557 C CA . LYS A 1 188 ? -2.877 7.961 39.513 1.00 96.25 188 LYS A CA 1
ATOM 1558 C C . LYS A 1 188 ? -2.178 9.017 38.654 1.00 96.25 188 LYS A C 1
ATOM 1560 O O . LYS A 1 188 ? -0.957 9.146 38.733 1.00 96.25 188 LYS A O 1
ATOM 1565 N N . LYS A 1 189 ? -2.929 9.835 37.908 1.00 95.38 189 LYS A N 1
ATOM 1566 C CA . LYS A 1 189 ? -2.354 10.947 37.130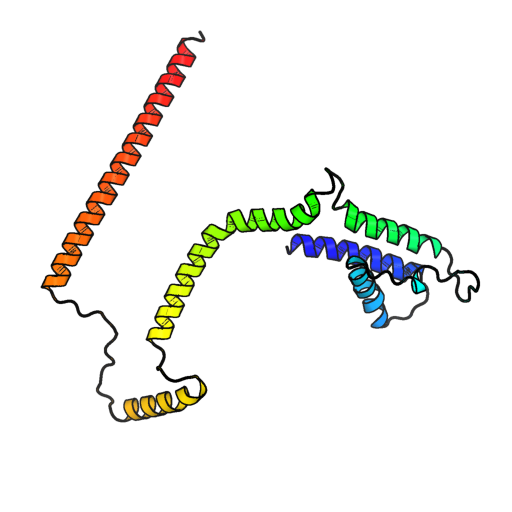 1.00 95.38 189 LYS A CA 1
ATOM 1567 C C . LYS A 1 189 ? -1.661 11.986 38.006 1.00 95.38 189 LYS A C 1
ATOM 1569 O O . LYS A 1 189 ? -0.596 12.479 37.629 1.00 95.38 189 LYS A O 1
ATOM 1574 N N . ARG A 1 190 ? -2.237 12.326 39.164 1.00 95.19 190 ARG A N 1
ATOM 1575 C CA . ARG A 1 190 ? -1.623 13.258 40.122 1.00 95.19 190 ARG A CA 1
ATOM 1576 C C . ARG A 1 190 ? -0.280 12.719 40.610 1.00 95.19 190 ARG A C 1
ATOM 1578 O O . ARG A 1 190 ? 0.701 13.455 40.585 1.00 95.19 190 ARG A O 1
ATOM 1585 N N . ASN A 1 191 ? -0.222 11.435 40.961 1.00 95.19 191 ASN A N 1
ATOM 1586 C CA . ASN A 1 191 ? 1.004 10.774 41.407 1.00 95.19 191 ASN A CA 1
ATOM 1587 C C . ASN A 1 191 ? 2.067 10.732 40.298 1.00 95.19 191 ASN A C 1
ATOM 1589 O O . ASN A 1 191 ? 3.209 11.108 40.538 1.00 95.19 191 ASN A O 1
ATOM 1593 N N . GLU A 1 192 ? 1.700 10.364 39.066 1.00 93.50 192 GLU A N 1
ATOM 1594 C CA . GLU A 1 192 ? 2.620 10.392 37.914 1.00 93.50 192 GLU A CA 1
ATOM 1595 C C . GLU A 1 192 ? 3.177 11.799 37.649 1.00 93.50 192 GLU A C 1
ATOM 1597 O O . GLU A 1 192 ? 4.353 11.963 37.320 1.00 93.50 192 GLU A O 1
ATOM 1602 N N . THR A 1 193 ? 2.341 12.824 37.815 1.00 91.62 193 THR A N 1
ATOM 1603 C CA . THR A 1 193 ? 2.735 14.226 37.638 1.00 91.62 193 THR A CA 1
ATOM 1604 C C . THR A 1 193 ? 3.681 14.670 38.755 1.00 91.62 193 THR A C 1
ATOM 1606 O O . THR A 1 193 ? 4.726 15.247 38.466 1.00 91.62 193 THR A O 1
ATOM 1609 N N . ALA A 1 194 ? 3.377 14.334 40.011 1.00 91.62 194 ALA A N 1
ATOM 1610 C CA . ALA A 1 194 ? 4.239 14.619 41.157 1.00 91.62 194 ALA A CA 1
ATOM 1611 C C . ALA A 1 194 ? 5.616 13.947 41.026 1.00 91.62 194 ALA A C 1
ATOM 1613 O O . ALA A 1 194 ? 6.633 14.595 41.257 1.00 91.62 194 ALA A O 1
ATOM 1614 N N . ILE A 1 195 ? 5.664 12.691 40.569 1.00 91.88 195 ILE A N 1
ATOM 1615 C CA . ILE A 1 195 ? 6.921 11.972 40.305 1.00 91.88 195 ILE A CA 1
ATOM 1616 C C . ILE A 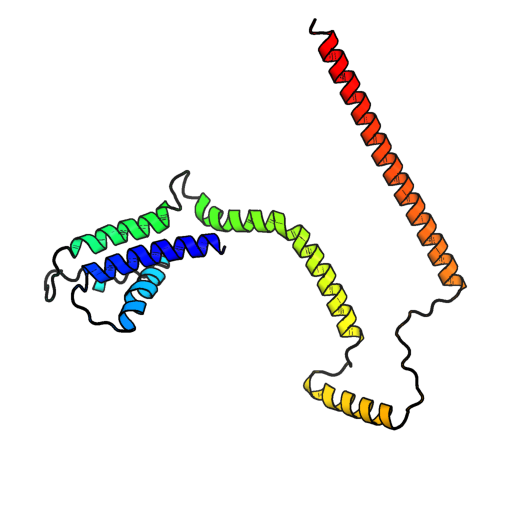1 195 ? 7.730 12.672 39.204 1.00 91.88 195 ILE A C 1
ATOM 1618 O O . ILE A 1 195 ? 8.936 12.859 39.350 1.00 91.88 195 ILE A O 1
ATOM 1622 N N . LYS A 1 196 ? 7.084 13.107 38.111 1.00 90.69 196 LYS A N 1
ATOM 1623 C CA . LYS A 1 196 ? 7.763 13.866 37.046 1.00 90.69 196 LYS A CA 1
ATOM 1624 C C . LYS A 1 196 ? 8.344 15.182 37.555 1.00 90.69 196 LYS A C 1
ATOM 1626 O O . LYS A 1 196 ? 9.482 15.484 37.212 1.00 90.69 196 LYS A O 1
ATOM 1631 N N . PHE A 1 197 ? 7.599 15.936 38.365 1.00 90.50 197 PHE A N 1
ATOM 1632 C CA . PHE A 1 197 ? 8.089 17.179 38.968 1.00 90.50 197 PHE A CA 1
ATOM 1633 C C . PHE A 1 197 ? 9.240 16.932 39.946 1.00 90.50 197 PHE A C 1
ATOM 1635 O O . PHE A 1 197 ? 10.243 17.632 39.865 1.00 90.50 197 PHE A O 1
ATOM 1642 N N . GLY A 1 198 ? 9.147 15.908 40.800 1.00 88.25 198 GLY A N 1
ATOM 1643 C CA . GLY A 1 198 ? 10.235 15.518 41.701 1.00 88.25 198 GLY A CA 1
ATOM 1644 C C . GLY A 1 198 ? 11.517 15.169 40.942 1.00 88.25 198 GLY A C 1
ATOM 1645 O O . GLY A 1 198 ? 12.577 15.705 41.246 1.00 88.25 198 GLY A O 1
ATOM 1646 N N . ASN A 1 199 ? 11.413 14.366 39.879 1.00 85.88 199 ASN A N 1
ATOM 1647 C CA . ASN A 1 199 ? 12.558 14.036 39.023 1.00 85.88 199 ASN A CA 1
ATOM 1648 C C . ASN A 1 199 ? 13.145 15.268 38.311 1.00 85.88 199 ASN A C 1
ATOM 1650 O O . ASN A 1 199 ? 14.344 15.307 38.042 1.00 85.88 199 ASN A O 1
ATOM 1654 N N . LEU A 1 200 ? 12.313 16.264 37.990 1.00 85.25 200 LEU A N 1
ATOM 1655 C CA . LEU A 1 200 ? 12.757 17.512 37.370 1.00 85.25 200 LEU A CA 1
ATOM 1656 C C . LEU A 1 200 ? 13.529 18.389 38.360 1.00 85.25 200 LEU A C 1
ATOM 1658 O O . LEU A 1 200 ? 14.578 18.907 37.997 1.00 85.25 200 LEU A O 1
ATOM 1662 N N . ILE A 1 201 ? 13.044 18.508 39.599 1.00 83.62 201 ILE A N 1
ATOM 1663 C CA . ILE A 1 201 ? 13.707 19.265 40.674 1.00 83.62 201 ILE A CA 1
ATOM 1664 C C . ILE A 1 201 ? 15.071 18.649 40.986 1.00 83.62 201 ILE A C 1
ATOM 1666 O O . ILE A 1 201 ? 16.077 19.347 40.942 1.00 83.62 201 ILE A O 1
ATOM 1670 N N . VAL A 1 202 ? 15.115 17.328 41.178 1.00 83.31 202 VAL A N 1
ATOM 1671 C CA . VAL A 1 202 ? 16.363 16.597 41.430 1.00 83.31 202 VAL A CA 1
ATOM 1672 C C . VAL A 1 202 ? 17.358 16.798 40.280 1.00 83.31 202 VAL A C 1
ATOM 1674 O O . VAL A 1 202 ? 18.530 17.069 40.516 1.00 83.31 202 VAL A O 1
ATOM 1677 N N . ARG A 1 203 ? 16.906 16.735 39.018 1.00 79.50 203 ARG A N 1
ATOM 1678 C CA . ARG A 1 203 ? 17.775 16.989 37.857 1.00 79.50 203 ARG A CA 1
ATOM 1679 C C . ARG A 1 203 ? 18.335 18.418 37.840 1.00 79.50 203 ARG A C 1
ATOM 1681 O O . ARG A 1 203 ? 19.489 18.576 37.461 1.00 79.50 203 ARG A O 1
ATOM 1688 N N . VAL A 1 204 ? 17.548 19.423 38.227 1.00 79.81 204 VAL A N 1
ATOM 1689 C CA . VAL A 1 204 ? 18.000 20.825 38.296 1.00 79.81 204 VAL A CA 1
ATOM 1690 C C . VAL A 1 204 ? 19.017 21.029 39.424 1.00 79.81 204 VAL A C 1
ATOM 1692 O O . VAL A 1 204 ? 20.032 21.690 39.212 1.00 79.81 204 VAL A O 1
ATOM 1695 N N . GLU A 1 205 ? 18.801 20.415 40.589 1.00 79.94 205 GLU A N 1
ATOM 1696 C CA . GLU A 1 205 ? 19.749 20.464 41.712 1.00 79.94 205 GLU A CA 1
ATOM 1697 C C . GLU A 1 205 ? 21.104 19.842 41.347 1.00 79.94 205 GLU A C 1
ATOM 1699 O O . GLU A 1 205 ? 22.143 20.431 41.643 1.00 79.94 205 GLU A O 1
ATOM 1704 N N . TYR A 1 206 ? 21.115 18.710 40.634 1.00 72.31 206 TYR A N 1
ATOM 1705 C CA . TYR A 1 206 ? 22.361 18.119 40.133 1.00 72.31 206 TYR A CA 1
ATOM 1706 C C . TYR A 1 206 ? 23.079 19.021 39.120 1.00 72.31 206 TYR A C 1
ATOM 1708 O O . TYR A 1 206 ? 24.298 19.141 39.186 1.00 72.31 206 TYR A O 1
ATOM 1716 N N . THR A 1 207 ? 22.357 19.692 38.215 1.00 71.75 207 THR A N 1
ATOM 1717 C CA . THR A 1 207 ? 22.990 20.607 37.247 1.00 71.75 207 THR A CA 1
ATOM 1718 C C . THR A 1 207 ? 23.567 21.865 37.894 1.00 71.75 207 THR A C 1
ATOM 1720 O O . THR A 1 207 ? 24.623 22.314 37.465 1.00 71.75 207 THR A O 1
ATOM 1723 N N . SER A 1 208 ? 22.938 22.403 38.947 1.00 69.19 208 SER A N 1
ATOM 1724 C CA . SER A 1 208 ? 23.515 23.527 39.702 1.00 69.19 208 SER A CA 1
ATOM 1725 C C . SER A 1 208 ? 24.727 23.111 40.537 1.00 69.19 208 SER A C 1
ATOM 1727 O O . SER A 1 208 ? 25.695 23.858 40.607 1.00 69.19 208 SER A O 1
ATOM 1729 N N . ALA A 1 209 ? 24.719 21.908 41.121 1.00 69.00 209 ALA A N 1
ATOM 1730 C CA . ALA A 1 209 ? 25.877 21.395 41.857 1.00 69.00 209 ALA A CA 1
ATOM 1731 C C . ALA A 1 209 ? 27.098 21.145 40.949 1.00 69.00 209 ALA A C 1
ATOM 1733 O O . ALA A 1 209 ? 28.237 21.262 41.398 1.00 69.00 209 ALA A O 1
ATOM 1734 N N . GLU A 1 210 ? 26.877 20.809 39.676 1.00 67.38 210 GLU A N 1
ATOM 1735 C CA . GLU A 1 210 ? 27.948 20.626 38.691 1.00 67.38 210 GLU A CA 1
ATOM 1736 C C . GLU A 1 210 ? 28.539 21.968 38.212 1.00 67.38 210 GLU A C 1
ATOM 1738 O O . GLU A 1 210 ? 29.748 22.061 38.004 1.00 67.38 210 GLU A O 1
ATOM 1743 N N . GLU A 1 211 ? 27.727 23.030 38.114 1.00 60.38 211 GLU A N 1
ATOM 1744 C CA . GLU A 1 211 ? 28.213 24.390 37.825 1.00 60.38 211 GLU A CA 1
ATOM 1745 C C . GLU A 1 211 ? 29.058 24.958 38.980 1.00 60.38 211 GLU A C 1
ATOM 1747 O O . GLU A 1 211 ? 30.144 25.486 38.725 1.00 60.38 211 GLU A O 1
ATOM 1752 N N . ASP A 1 212 ? 28.649 24.764 40.238 1.00 58.78 212 ASP A N 1
ATOM 1753 C CA . ASP A 1 212 ? 29.383 25.254 41.420 1.00 58.78 212 ASP A CA 1
ATOM 1754 C C . ASP A 1 212 ? 30.749 24.567 41.631 1.00 58.78 212 ASP A C 1
ATOM 1756 O O . ASP A 1 212 ? 31.649 25.140 42.246 1.00 58.78 212 ASP A O 1
ATOM 1760 N N . HIS A 1 213 ? 30.943 23.354 41.103 1.00 57.44 213 HIS A N 1
ATOM 1761 C CA . HIS A 1 213 ? 32.223 22.635 41.155 1.00 57.44 213 HIS A CA 1
ATOM 1762 C C . HIS A 1 213 ? 33.186 22.975 40.002 1.00 57.44 213 HIS A C 1
ATOM 1764 O O . HIS A 1 213 ? 34.314 22.476 39.988 1.00 57.44 213 HIS A O 1
ATOM 1770 N N . SER A 1 214 ? 32.761 23.805 39.044 1.00 53.44 214 SER A N 1
ATOM 1771 C CA . SER A 1 214 ? 33.526 24.150 37.836 1.00 53.44 214 SER A CA 1
ATOM 1772 C C . SER A 1 214 ? 34.128 25.569 37.829 1.00 53.44 214 SER A C 1
ATOM 1774 O O . SER A 1 214 ? 34.693 25.977 36.810 1.00 53.44 214 SER A O 1
ATOM 1776 N N . VAL A 1 215 ? 34.055 26.295 38.957 1.00 49.12 215 VAL A N 1
ATOM 1777 C CA . VAL A 1 215 ? 34.613 27.652 39.169 1.00 49.12 215 VAL A CA 1
ATOM 1778 C C . VAL A 1 215 ? 35.806 27.636 40.122 1.00 49.12 215 VAL A C 1
ATOM 1780 O O . VAL A 1 215 ? 35.727 26.958 41.169 1.00 49.12 215 VAL A O 1
#

InterPro domains:
  IPR050927 Transient receptor potential cation channel M [PTHR13800] (1-192)

Sequence (215 aa):
MILLCTILFIVLLSFGIFRQSVLYPNEAWNWTLVKNVVYKPYFMLYGELYAEEIDTCGDYGTNCVSYGWLTPLFMTIYLLLAIKENCSTYPMYVACEGCVSSFSFVFNTVSTHSHLIWKFHKYQQVMDYEQQPFLPPPLVIIVHIYRLVRYTFLRTWRAKKTQLFLSDADLSKLHDFESQCLEDLLTKKRNETAIKFGNLIVRVEYTSAEEDHSV

Solvent-accessible surface area (backbone atoms only — not comparable to full-atom values): 12536 Å² total; per-residue (Å²): 107,70,70,57,53,52,54,52,49,53,56,41,45,55,52,14,49,53,48,46,54,47,74,47,78,86,67,77,96,50,76,65,53,56,44,56,22,51,50,50,51,54,43,39,74,78,67,54,71,66,65,82,72,55,57,56,58,50,101,78,54,86,61,70,48,85,66,42,76,49,47,54,52,50,47,52,50,47,54,44,42,71,54,34,80,51,40,80,82,67,70,86,67,50,45,70,44,42,60,46,40,55,50,47,51,48,43,67,66,42,46,65,58,48,54,51,53,49,53,52,51,49,52,51,51,52,59,51,57,75,71,48,72,94,55,58,81,88,56,40,60,60,56,52,52,52,50,52,53,46,53,72,73,46,81,80,70,78,81,79,70,93,64,86,84,69,55,73,74,58,49,51,53,49,50,54,52,50,52,52,55,48,52,53,52,52,51,52,51,51,51,55,50,51,51,51,50,51,56,49,52,53,52,50,54,52,54,51,56,55,54,69,72,73,114

pLDDT: mean 78.32, std 14.18, range [43.91, 97.25]